Protein 7Y8J (pdb70)

Secondary structure (P-SEA, 3-state):
cccccc/cbbbbbcbbbbcccbbbbbbbbbcccccccbbbbbbbbcccbbbbbcccccccccbbbbcccccccbbbbbccccbbbbbbbcccccccbbbbbbbbbcccccccccccccbbbbbbbccc/cccccccccccccccccbbbbbbbbbcccccccccbbbbbbbcccccccccccccccccccccccccccccccbbbbbbccccccccbbbbbbbbccccccccccccccccccc

GO terms:
  GO:0044228 host cell surface (C, IDA)
  GO:0005768 endosome (C, IDA)
  GO:0039660 structural constituent of virion (F, IDA)
  GO:0019062 virion attachment to host cell (P, IDA)
  GO:0046718 symbiont entry into host cell (P, IDA)
  GO:0098670 entry receptor-mediated virion attachment to host cell (P, IDA)
  GO:0140522 fusogenic activity (F, IDA)
  GO:0046789 host cell surface receptor binding (F, IDA)
  GO:0048018 receptor ligand activity (F, IDA)
  GO:0043655 host extracellular region (C, IC)
  GO:0044173 host cell endoplasmic reticulum-Golgi intermediate compartment membrane (C, EXP)
  GO:0055036 virion membrane (C, EXP)
  GO:0020002 host cell plasma membrane (C, EXP)
  GO:0005515 protein binding (F, IPI)
  GO:0055036 virion membrane (C, TAS)
  GO:0005886 plasma membrane (C, TAS)
  GO:0042802 identical protein binding (F, IPI)
  GO:0046598 positive regulation of viral entry into host cell (P, IDA)
  GO:0016020 membrane (C, IDA)
  GO:0019031 viral envelope (C, IDA)

Structure (mmCIF, N/CA/C/O backbone):
data_7Y8J
#
_entry.id   7Y8J
#
_cell.length_a   36.965
_cell.length_b   69.810
_cell.length_c   51.058
_cell.angle_alpha   90.000
_cell.angle_beta   110.460
_cell.angle_gamma   90.000
#
_symmetry.space_group_name_H-M   'P 1 21 1'
#
loop_
_entity.id
_entity.type
_entity.pdbx_description
1 polymer 'heavy chain of 3D1'
2 polymer "Spike protein S2'"
3 polymer 'light chain of 3D1'
4 water water
#
loop_
_atom_site.group_PDB
_atom_site.id
_atom_site.type_symbol
_atom_site.label_atom_id
_atom_site.label_alt_id
_atom_site.label_comp_id
_atom_site.label_asym_id
_atom_site.label_entity_id
_atom_site.label_seq_id
_atom_site.pdbx_PDB_ins_code
_atom_site.Cartn_x
_atom_site.Cartn_y
_atom_site.Cartn_z
_atom_site.occupancy
_atom_site.B_iso_or_equiv
_atom_site.auth_seq_id
_atom_site.auth_comp_id
_atom_site.auth_asym_id
_atom_site.auth_atom_id
_atom_site.pdbx_PDB_model_num
ATOM 15 N N . VAL A 1 2 ? 22.908 1.007 3.573 1.00 13.72 2 VAL H N 1
ATOM 16 C CA . VAL A 1 2 ? 22.889 -0.046 2.484 1.00 13.04 2 VAL H CA 1
ATOM 17 C C . VAL A 1 2 ? 21.434 -0.193 2.044 1.00 12.76 2 VAL H C 1
ATOM 18 O O . VAL A 1 2 ? 20.529 -0.318 2.895 1.00 14.44 2 VAL H O 1
ATOM 32 N N . GLN A 1 3 ? 21.218 -0.226 0.731 1.00 11.86 3 GLN H N 1
ATOM 33 C CA . GLN A 1 3 ? 19.765 -0.367 0.258 1.00 12.98 3 GLN H CA 1
ATOM 34 C C . GLN A 1 3 ? 19.836 -1.193 -1.026 1.00 10.95 3 GLN H C 1
ATOM 35 O O . GLN A 1 3 ? 20.766 -1.012 -1.849 1.00 11.46 3 GLN H O 1
ATOM 51 N N . LEU A 1 4 ? 18.863 -2.093 -1.178 1.00 10.43 4 LEU H N 1
ATOM 52 C CA . LEU A 1 4 ? 18.733 -2.894 -2.380 1.00 9.80 4 LEU H CA 1
ATOM 53 C C . LEU A 1 4 ? 17.320 -2.548 -2.913 1.00 10.20 4 LEU H C 1
ATOM 54 O O . LEU A 1 4 ? 16.377 -2.906 -2.259 1.00 11.83 4 LEU H O 1
ATOM 71 N N . VAL A 1 5 ? 17.204 -1.918 -4.084 1.00 9.78 5 VAL H N 1
ATOM 72 C CA . VAL A 1 5 ? 15.809 -1.518 -4.565 1.00 9.64 5 VAL H CA 1
ATOM 73 C C . VAL A 1 5 ? 15.543 -2.285 -5.854 1.00 9.46 5 VAL H C 1
ATOM 74 O O . VAL A 1 5 ? 16.253 -2.147 -6.868 1.00 10.01 5 VAL H O 1
ATOM 88 N N . GLN A 1 6 ? 14.487 -3.082 -5.800 1.00 9.80 6 GLN H N 1
ATOM 89 C CA . GLN A 1 6 ? 14.095 -3.954 -6.894 1.00 10.12 6 GLN H CA 1
ATOM 90 C C . GLN A 1 6 ? 13.049 -3.301 -7.793 1.00 10.05 6 GLN H C 1
ATOM 91 O O . GLN A 1 6 ? 12.379 -2.338 -7.402 1.00 11.21 6 GLN H O 1
ATOM 108 N N . SER A 1 7 ? 12.918 -3.830 -9.003 1.00 9.92 7 SER H N 1
ATOM 109 C CA . SER A 1 7 ? 11.908 -3.413 -9.955 1.00 9.94 7 SER H CA 1
ATOM 110 C C . SER A 1 7 ? 10.500 -3.806 -9.498 1.00 10.48 7 SER H C 1
ATOM 111 O O . SER A 1 7 ? 10.308 -4.582 -8.550 1.00 11.21 7 SER H O 1
ATOM 121 N N . GLY A 1 8 ? 9.497 -3.276 -10.210 1.00 11.05 8 GLY H N 1
ATOM 122 C CA . GLY A 1 8 ? 8.107 -3.402 -9.806 1.00 12.09 8 GLY H CA 1
ATOM 123 C C . GLY A 1 8 ? 7.465 -4.726 -10.206 1.00 11.99 8 GLY H C 1
ATOM 124 O O . GLY A 1 8 ? 8.040 -5.559 -10.909 1.00 12.11 8 GLY H O 1
ATOM 129 N N . SER A 1 9 ? 6.218 -4.897 -9.763 1.00 12.47 9 SER H N 1
ATOM 130 C CA . SER A 1 9 ? 5.489 -6.140 -9.990 1.00 12.94 9 SER H CA 1
ATOM 131 C C . SER A 1 9 ? 5.302 -6.421 -11.477 1.00 12.78 9 SER H C 1
ATOM 132 O O . SER A 1 9 ? 5.174 -5.497 -12.302 1.00 13.95 9 SER H O 1
ATOM 142 N N . GLU A 1 10 ? 5.237 -7.714 -11.805 1.00 11.76 10 GLU H N 1
ATOM 143 C CA . GLU A 1 10 ? 5.084 -8.196 -13.169 1.00 12.68 10 GLU H CA 1
ATOM 144 C C . GLU A 1 10 ? 3.899 -9.151 -13.250 1.00 12.52 10 GLU H C 1
ATOM 145 O O . GLU A 1 10 ? 3.653 -9.941 -12.330 1.00 12.61 10 GLU H O 1
ATOM 158 N N . LEU A 1 11 ? 3.177 -9.083 -14.358 1.00 12.85 11 LEU H N 1
ATOM 159 C CA . LEU A 1 11 ? 2.049 -9.973 -14.630 1.00 13.06 11 LEU H CA 1
ATOM 160 C C . LEU A 1 11 ? 2.257 -10.534 -16.023 1.00 13.12 11 LEU H C 1
ATOM 161 O O . LEU A 1 11 ? 2.277 -9.781 -17.002 1.00 14.55 11 LEU H O 1
ATOM 178 N N . LYS A 1 12 ? 2.389 -11.847 -16.101 1.00 13.44 12 LYS H N 1
ATOM 179 C CA . LYS A 1 12 ? 2.879 -12.523 -17.285 1.00 15.74 12 LYS H CA 1
ATOM 180 C C . LYS A 1 12 ? 2.015 -13.750 -17.558 1.00 15.91 12 LYS H C 1
ATOM 181 O O . LYS A 1 12 ? 1.283 -14.233 -16.684 1.00 15.79 12 LYS H O 1
ATOM 204 N N . LYS A 1 13 ? 2.124 -14.264 -18.781 1.00 17.63 13 LYS H N 1
ATOM 205 C CA . LYS A 1 13 ? 1.440 -15.485 -19.175 1.00 18.15 13 LYS H CA 1
ATOM 206 C C . LYS A 1 13 ? 2.455 -16.607 -19.300 1.00 16.50 13 LYS H C 1
ATOM 207 O O . LYS A 1 13 ? 3.647 -16.350 -19.514 1.00 16.24 13 LYS H O 1
ATOM 230 N N . PRO A 1 14 ? 2.030 -17.868 -19.194 1.00 15.84 14 PRO H N 1
ATOM 231 C CA . PRO A 1 14 ? 2.997 -18.966 -19.320 1.00 15.33 14 PRO H CA 1
ATOM 232 C C . PRO A 1 14 ? 3.726 -18.887 -20.652 1.00 14.69 14 PRO H C 1
ATOM 233 O O . PRO A 1 14 ? 3.135 -18.563 -21.682 1.00 15.35 14 PRO H O 1
ATOM 244 N N . GLY A 1 15 ? 5.019 -19.199 -20.623 1.00 14.05 15 GLY H N 1
ATOM 245 C CA . GLY A 1 15 ? 5.861 -19.176 -21.798 1.00 14.36 15 GLY H CA 1
ATOM 246 C C . GLY A 1 15 ? 6.674 -17.903 -21.955 1.00 14.21 15 GLY H C 1
ATOM 247 O O . GLY A 1 15 ? 7.679 -17.909 -22.674 1.00 14.64 15 GLY H O 1
ATOM 252 N N . ALA A 1 16 ? 6.257 -16.819 -21.321 1.00 13.86 16 ALA H N 1
ATOM 253 C CA . ALA A 1 16 ? 6.931 -15.534 -21.426 1.00 13.31 16 ALA H CA 1
ATOM 254 C C . ALA A 1 16 ? 8.202 -15.537 -20.582 1.00 13.22 16 ALA H C 1
ATOM 255 O O . ALA A 1 16 ? 8.487 -16.474 -19.826 1.00 13.03 16 ALA H O 1
ATOM 263 N N . SER A 1 17 ? 8.996 -14.482 -20.748 1.00 13.12 17 SER H N 1
ATOM 264 C CA . SER A 1 17 ? 10.173 -14.229 -19.927 1.00 13.07 17 SER H CA 1
ATOM 265 C C . SER A 1 17 ? 9.960 -12.956 -19.120 1.00 12.78 17 SER H C 1
ATOM 266 O O . SER A 1 17 ? 9.156 -12.094 -19.491 1.00 13.84 17 SER H O 1
ATOM 276 N N . VAL A 1 18 ? 10.699 -12.843 -18.016 1.00 11.52 18 VAL H N 1
ATOM 277 C CA . VAL A 1 18 ? 10.721 -11.609 -17.240 1.00 11.68 18 VAL H CA 1
ATOM 278 C C . VAL A 1 18 ? 12.137 -11.402 -16.743 1.00 10.55 18 VAL H C 1
ATOM 279 O O . VAL A 1 18 ? 12.819 -12.363 -16.383 1.00 11.02 18 VAL H O 1
ATOM 293 N N . ARG A 1 19 ? 12.548 -10.096 -16.687 1.00 10.51 19 ARG H N 1
ATOM 294 C CA . ARG A 1 19 ? 13.931 -9.777 -16.112 1.00 10.75 19 ARG H CA 1
ATOM 295 C C . ARG A 1 19 ? 13.688 -8.757 -14.980 1.00 11.39 19 ARG H C 1
ATOM 296 O O . ARG A 1 19 ? 13.213 -7.660 -15.240 1.00 14.30 19 ARG H O 1
ATOM 321 N N . ILE A 1 20 ? 14.046 -9.153 -13.757 1.00 10.27 20 ILE H N 1
ATOM 322 C CA . ILE A 1 20 ? 13.856 -8.393 -12.534 1.00 11.58 20 ILE H CA 1
ATOM 323 C C . ILE A 1 20 ? 15.189 -7.729 -12.184 1.00 9.70 20 ILE H C 1
ATOM 324 O O . ILE A 1 20 ? 16.222 -8.358 -12.350 1.00 10.67 20 ILE H O 1
ATOM 341 N N . SER A 1 21 ? 15.154 -6.502 -11.664 1.00 9.74 21 SER H N 1
ATOM 342 C CA . SER A 1 21 ? 16.490 -5.866 -11.300 1.00 9.86 21 SER H CA 1
ATOM 343 C C . SER A 1 21 ? 16.519 -5.618 -9.799 1.00 9.51 21 SER H C 1
ATOM 344 O O . SER A 1 21 ? 15.496 -5.596 -9.130 1.00 10.55 21 SER H O 1
ATOM 354 N N . CYS A 1 22 ? 17.726 -5.443 -9.291 1.00 9.30 22 CYS H N 1
ATOM 355 C CA . CYS A 1 22 ? 18.023 -5.190 -7.879 1.00 9.64 22 CYS H CA 1
ATOM 356 C C . CYS A 1 22 ? 19.202 -4.214 -7.863 1.00 9.27 22 CYS H C 1
ATOM 357 O O . CYS A 1 22 ? 20.343 -4.625 -8.134 1.00 9.88 22 CYS H O 1
ATOM 365 N N . LYS A 1 23 ? 18.938 -2.952 -7.558 1.00 9.23 23 LYS H N 1
ATOM 366 C CA . LYS A 1 23 ? 19.967 -1.916 -7.614 1.00 9.81 23 LYS H CA 1
ATOM 367 C C . LYS A 1 23 ? 20.488 -1.669 -6.196 1.00 8.76 23 LYS H C 1
ATOM 368 O O . LYS A 1 23 ? 19.715 -1.369 -5.273 1.00 9.98 23 LYS H O 1
ATOM 391 N N . ALA A 1 24 ? 21.789 -1.813 -6.018 1.00 9.01 24 ALA H N 1
ATOM 392 C CA . ALA A 1 24 ? 22.437 -1.768 -4.722 1.00 9.98 24 ALA H CA 1
ATOM 393 C C . ALA A 1 24 ? 23.123 -0.431 -4.512 1.00 10.47 24 ALA H C 1
ATOM 394 O O . ALA A 1 24 ? 23.846 0.050 -5.400 1.00 11.68 24 ALA H O 1
ATOM 402 N N . SER A 1 25 ? 22.971 0.132 -3.316 1.00 10.49 25 SER H N 1
ATOM 403 C CA . SER A 1 25 ? 23.673 1.356 -2.982 1.00 10.96 25 SER H CA 1
ATOM 404 C C . SER A 1 25 ? 24.125 1.302 -1.533 1.00 10.63 25 SER H C 1
ATOM 405 O O . SER A 1 25 ? 23.653 0.469 -0.737 1.00 10.91 25 SER H O 1
ATOM 415 N N . GLY A 1 26 ? 25.053 2.203 -1.198 1.00 10.80 26 GLY H N 1
ATOM 416 C CA . GLY A 1 26 ? 25.529 2.347 0.152 1.00 11.14 26 GLY H CA 1
ATOM 417 C C . GLY A 1 26 ? 26.698 1.472 0.517 1.00 11.64 26 GLY H C 1
ATOM 418 O O . GLY A 1 26 ? 27.114 1.467 1.681 1.00 13.05 26 GLY H O 1
ATOM 423 N N . TYR A 1 27 ? 27.221 0.708 -0.439 1.00 11.33 27 TYR H N 1
ATOM 424 C CA . TYR A 1 27 ? 28.417 -0.101 -0.244 1.00 11.18 27 TYR H CA 1
ATOM 425 C C . TYR A 1 27 ? 28.986 -0.389 -1.628 1.00 11.47 27 TYR H C 1
ATOM 426 O O . TYR A 1 27 ? 28.344 -0.145 -2.647 1.00 11.74 27 TYR H O 1
ATOM 446 N N . SER A 1 28 ? 30.207 -0.921 -1.651 1.00 11.97 28 SER H N 1
ATOM 447 C CA . SER A 1 28 ? 30.866 -1.277 -2.913 1.00 12.89 28 SER H CA 1
ATOM 448 C C . SER A 1 28 ? 30.254 -2.546 -3.501 1.00 12.07 28 SER H C 1
ATOM 449 O O . SER A 1 28 ? 30.415 -3.644 -2.957 1.00 12.37 28 SER H O 1
ATOM 459 N N . PHE A 1 29 ? 29.555 -2.397 -4.622 1.00 11.79 29 PHE H N 1
ATOM 460 C CA . PHE A 1 29 ? 28.741 -3.490 -5.171 1.00 11.61 29 PHE H CA 1
ATOM 461 C C . PHE A 1 29 ? 29.538 -4.766 -5.402 1.00 10.99 29 PHE H C 1
ATOM 462 O O . PHE A 1 29 ? 29.067 -5.869 -5.127 1.00 11.00 29 PHE H O 1
ATOM 480 N N . THR A 1 30 ? 30.743 -4.644 -5.960 1.00 11.51 30 THR H N 1
ATOM 481 C CA . THR A 1 30 ? 31.527 -5.835 -6.308 1.00 11.92 30 THR H CA 1
ATOM 482 C C . THR A 1 30 ? 32.283 -6.420 -5.129 1.00 11.60 30 THR H C 1
ATOM 483 O O . THR A 1 30 ? 32.979 -7.422 -5.299 1.00 12.47 30 THR H O 1
ATOM 496 N N . SER A 1 31 ? 32.122 -5.865 -3.929 1.00 11.29 31 SER H N 1
ATOM 497 C CA . SER A 1 31 ? 32.797 -6.420 -2.780 1.00 11.53 31 SER H CA 1
ATOM 498 C C . SER A 1 31 ? 32.068 -7.597 -2.144 1.00 10.85 31 SER H C 1
ATOM 499 O O . SER A 1 31 ? 32.688 -8.305 -1.339 1.00 11.84 31 SER H O 1
ATOM 509 N N . LEU A 1 32 ? 30.779 -7.784 -2.440 1.00 9.40 32 LEU H N 1
ATOM 510 C CA . LEU A 1 32 ? 29.979 -8.792 -1.759 1.00 9.67 32 LEU H CA 1
ATOM 511 C C . LEU A 1 32 ? 29.091 -9.469 -2.794 1.00 9.76 32 LEU H C 1
ATOM 512 O O . LEU A 1 32 ? 28.658 -8.862 -3.773 1.00 10.35 32 LEU H O 1
ATOM 529 N N . SER A 1 33 ? 28.792 -10.745 -2.535 1.00 9.63 33 SER H N 1
ATOM 530 C CA . SER A 1 33 ? 27.920 -11.524 -3.400 1.00 9.12 33 SER H CA 1
ATOM 531 C C . SER A 1 33 ? 26.465 -11.088 -3.262 1.00 8.82 33 SER H C 1
ATOM 532 O O . SER A 1 33 ? 26.073 -10.357 -2.323 1.00 9.47 33 SER H O 1
ATOM 542 N N . MET A 1 34 ? 25.665 -11.551 -4.213 1.00 8.23 34 MET H N 1
ATOM 543 C CA . MET A 1 34 ? 24.225 -11.360 -4.187 1.00 8.67 34 MET H CA 1
ATOM 544 C C . MET A 1 34 ? 23.545 -12.720 -4.273 1.00 8.80 34 MET H C 1
ATOM 545 O O . MET A 1 34 ? 23.897 -13.539 -5.124 1.00 9.58 34 MET H O 1
ATOM 560 N N . ASN A 1 35 ? 22.568 -12.949 -3.406 1.00 8.97 35 ASN H N 1
ATOM 561 C CA . ASN A 1 35 ? 21.765 -14.159 -3.385 1.00 8.57 35 ASN H CA 1
ATOM 562 C C . ASN A 1 35 ? 20.361 -13.852 -3.874 1.00 8.60 35 ASN H C 1
ATOM 563 O O . ASN A 1 35 ? 19.918 -12.691 -3.823 1.00 8.83 35 ASN H O 1
ATOM 577 N N . TRP A 1 36 ? 19.687 -14.933 -4.328 1.00 8.51 36 TRP H N 1
ATOM 578 C CA . TRP A 1 36 ? 18.263 -14.704 -4.797 1.00 8.37 36 TRP H CA 1
ATOM 579 C C . TRP A 1 36 ? 17.435 -15.726 -3.985 1.00 8.43 36 TRP H C 1
ATOM 580 O O . TRP A 1 36 ? 17.866 -16.889 -3.770 1.00 8.77 36 TRP H O 1
ATOM 603 N N . VAL A 1 37 ? 16.224 -15.266 -3.604 1.00 8.49 37 VAL H N 1
ATOM 604 C CA . VAL A 1 37 ? 15.362 -16.134 -2.683 1.00 8.29 37 VAL H CA 1
ATOM 605 C C . VAL A 1 37 ? 13.950 -15.975 -3.240 1.00 9.16 37 VAL H C 1
ATOM 606 O O . VAL A 1 37 ? 13.577 -14.854 -3.580 1.00 10.40 37 VAL H O 1
ATOM 620 N N . ARG A 1 38 ? 13.211 -17.087 -3.319 1.00 9.66 38 ARG H N 1
ATOM 621 C CA . ARG A 1 38 ? 11.805 -16.974 -3.892 1.00 11.38 38 ARG H CA 1
ATOM 622 C C . ARG A 1 38 ? 10.824 -17.283 -2.744 1.00 10.13 38 ARG H C 1
ATOM 623 O O . ARG A 1 38 ? 11.125 -18.099 -1.876 1.00 10.22 38 ARG H O 1
ATOM 646 N N . GLN A 1 39 ? 9.630 -16.687 -2.805 1.00 9.60 39 GLN H N 1
ATOM 647 C CA . GLN A 1 39 ? 8.605 -17.067 -1.741 1.00 9.33 39 GLN H CA 1
ATOM 648 C C . GLN A 1 39 ? 7.24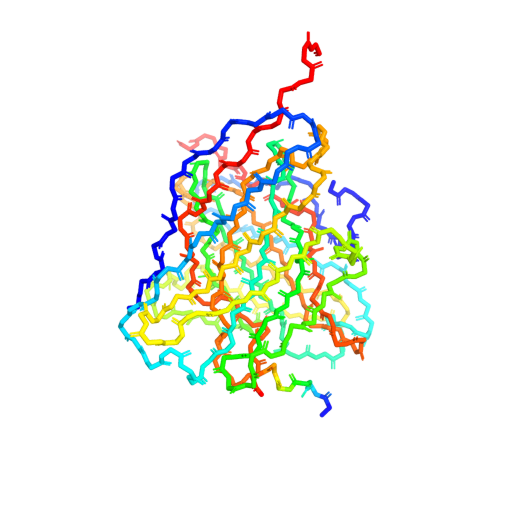1 -17.089 -2.461 1.00 10.50 39 GLN H C 1
ATOM 649 O O . GLN A 1 39 ? 6.730 -16.044 -2.863 1.00 10.60 39 GLN H O 1
ATOM 663 N N . ALA A 1 40 ? 6.718 -18.296 -2.707 1.00 11.26 40 ALA H N 1
ATOM 664 C CA . ALA A 1 40 ? 5.310 -18.350 -3.280 1.00 12.79 40 ALA H CA 1
ATOM 665 C C . ALA A 1 40 ? 4.295 -17.786 -2.264 1.00 13.57 40 ALA H C 1
ATOM 666 O O . ALA A 1 40 ? 4.519 -17.885 -1.059 1.00 13.15 40 ALA H O 1
ATOM 673 N N . PRO A 1 41 ? 3.165 -17.217 -2.760 1.00 14.89 41 PRO H N 1
ATOM 674 C CA . PRO A 1 41 ? 2.225 -16.617 -1.813 1.00 16.25 41 PRO H CA 1
ATOM 675 C C . PRO A 1 41 ? 1.738 -17.586 -0.718 1.00 17.28 41 PRO H C 1
ATOM 676 O O . PRO A 1 41 ? 1.383 -18.662 -1.017 1.00 17.72 41 PRO H O 1
ATOM 687 N N . GLY A 1 42 ? 1.840 -17.215 0.551 1.00 17.79 42 GLY H N 1
ATOM 688 C CA . GLY A 1 42 ? 1.406 -18.249 1.586 1.00 17.78 42 GLY H CA 1
ATOM 689 C C . GLY A 1 42 ? 2.434 -19.296 1.936 1.00 17.21 42 GLY H C 1
ATOM 690 O O . GLY A 1 42 ? 2.176 -20.108 2.815 1.00 17.90 42 GLY H O 1
ATOM 695 N N . GLN A 1 43 ? 3.602 -19.274 1.296 1.00 15.36 43 GLN H N 1
ATOM 696 C CA . GLN A 1 43 ? 4.567 -20.332 1.502 1.00 14.17 43 GLN H CA 1
ATOM 697 C C . GLN A 1 43 ? 5.849 -19.798 2.020 1.00 13.03 43 GLN H C 1
ATOM 698 O O . GLN A 1 43 ? 5.982 -18.631 2.375 1.00 13.20 43 GLN H O 1
ATOM 715 N N . GLY A 1 44 ? 6.904 -20.649 2.209 1.00 11.97 44 GLY H N 1
ATOM 716 C CA . GLY A 1 44 ? 8.149 -20.289 2.844 1.00 11.57 44 GLY H CA 1
ATOM 717 C C . GLY A 1 44 ? 9.217 -19.783 1.874 1.00 11.29 44 GLY H C 1
ATOM 718 O O . GLY A 1 44 ? 9.042 -19.718 0.654 1.00 12.41 44 GLY H O 1
ATOM 723 N N . LEU A 1 45 ? 10.383 -19.483 2.440 1.00 10.50 45 LEU H N 1
ATOM 724 C CA . LEU A 1 45 ? 11.522 -19.000 1.653 1.00 10.14 45 LEU H CA 1
ATOM 725 C C . LEU A 1 45 ? 12.243 -20.174 0.982 1.00 9.89 45 LEU H C 1
ATOM 726 O O . LEU A 1 45 ? 12.420 -21.238 1.582 1.00 10.90 45 LEU H O 1
ATOM 743 N N . GLU A 1 46 ? 12.705 -19.955 -0.248 1.00 9.49 46 GLU H N 1
ATOM 744 C CA . GLU A 1 46 ? 13.454 -20.937 -1.038 1.00 10.81 46 GLU H CA 1
ATOM 745 C C . GLU A 1 46 ? 14.705 -20.269 -1.608 1.00 9.74 46 GLU H C 1
ATOM 746 O O . GLU A 1 46 ? 14.609 -19.219 -2.258 1.00 10.24 46 GLU H O 1
ATOM 759 N N . TRP A 1 47 ? 15.863 -20.850 -1.322 1.00 9.27 47 TRP H N 1
ATOM 760 C CA . TRP A 1 47 ? 17.123 -20.323 -1.849 1.00 8.69 47 TRP H CA 1
ATOM 761 C C . TRP A 1 47 ? 17.297 -20.690 -3.313 1.00 8.70 47 TRP H C 1
ATOM 762 O O . TRP A 1 47 ? 17.227 -21.863 -3.667 1.00 10.04 47 TRP H O 1
ATOM 785 N N . MET A 1 48 ? 17.579 -19.693 -4.150 1.00 8.64 48 MET H N 1
ATOM 786 C CA . MET A 1 48 ? 17.726 -19.960 -5.577 1.00 9.06 48 MET H CA 1
ATOM 787 C C . MET A 1 48 ? 19.174 -20.077 -6.024 1.00 8.76 48 MET H C 1
ATOM 788 O O . MET A 1 48 ? 19.426 -20.662 -7.092 1.00 9.36 48 MET H O 1
ATOM 803 N N . GLY A 1 49 ? 20.130 -19.564 -5.248 1.00 8.75 49 GLY H N 1
ATOM 804 C CA . GLY A 1 49 ? 21.527 -19.534 -5.645 1.00 8.86 49 GLY H CA 1
ATOM 805 C C . GLY A 1 49 ? 22.118 -18.170 -5.410 1.00 8.79 49 GLY H C 1
ATOM 806 O O . GLY A 1 49 ? 21.518 -17.302 -4.754 1.00 9.22 49 GLY H O 1
ATOM 811 N N . TRP A 1 50 ? 23.354 -17.998 -5.893 1.00 9.18 50 TRP H N 1
ATOM 812 C CA . TRP A 1 50 ? 24.037 -16.728 -5.740 1.00 9.02 50 TRP H CA 1
ATOM 813 C C . TRP A 1 50 ? 24.826 -16.384 -6.995 1.00 8.74 50 TRP H C 1
ATOM 814 O O . TRP A 1 50 ? 25.045 -17.222 -7.877 1.00 9.36 50 TRP H O 1
ATOM 837 N N . ILE A 1 51 ? 25.250 -15.123 -7.076 1.00 9.01 51 ILE H N 1
ATOM 838 C CA . ILE A 1 51 ? 26.152 -14.672 -8.118 1.00 8.95 51 ILE H CA 1
ATOM 839 C C . ILE A 1 51 ? 27.308 -13.959 -7.444 1.00 8.83 51 ILE H C 1
ATOM 840 O O . ILE A 1 51 ? 27.115 -13.199 -6.482 1.00 9.40 51 ILE H O 1
ATOM 857 N N . SER A 1 52 ? 28.527 -14.206 -7.967 1.00 8.99 52 SER H N 1
ATOM 858 C CA . SER A 1 52 ? 29.690 -13.435 -7.543 1.00 9.51 52 SER H CA 1
ATOM 859 C C . SER A 1 52 ? 29.715 -12.121 -8.314 1.00 9.53 52 SER H C 1
ATOM 860 O O . SER A 1 52 ? 29.629 -12.120 -9.546 1.00 10.27 52 SER H O 1
ATOM 870 N N . THR A 1 53 ? 29.805 -11.015 -7.602 1.00 10.42 53 THR H N 1
ATOM 871 C CA . THR A 1 53 ? 29.907 -9.719 -8.254 1.00 10.64 53 THR H CA 1
ATOM 872 C C . THR A 1 53 ? 31.339 -9.395 -8.664 1.00 11.51 53 THR H C 1
ATOM 873 O O . THR A 1 53 ? 31.553 -8.357 -9.289 1.00 13.81 53 THR H O 1
ATOM 886 N N . LYS A 1 54 ? 32.313 -10.256 -8.348 1.00 11.81 54 LYS H N 1
ATOM 887 C CA . LYS A 1 54 ? 33.657 -10.145 -8.915 1.00 12.54 54 LYS H CA 1
ATOM 888 C C . LYS A 1 54 ? 33.725 -10.812 -10.282 1.00 12.46 54 LYS H C 1
ATOM 889 O O . LYS A 1 54 ? 34.221 -10.224 -11.248 1.00 14.14 54 LYS H O 1
ATOM 912 N N . SER A 1 55 ? 33.317 -12.067 -10.364 1.00 11.58 55 SER H N 1
ATOM 913 C CA . SER A 1 55 ? 33.468 -12.816 -11.601 1.00 12.06 55 SER H CA 1
ATOM 914 C C . SER A 1 55 ? 32.243 -12.721 -12.498 1.00 12.07 55 SER H C 1
ATOM 915 O O . SER A 1 55 ? 32.351 -13.008 -13.703 1.00 13.74 55 SER H O 1
ATOM 925 N N . GLY A 1 56 ? 31.075 -12.388 -11.936 1.00 10.98 56 GLY H N 1
ATOM 926 C CA . GLY A 1 56 ? 29.841 -12.509 -12.670 1.00 11.35 56 GLY H CA 1
ATOM 927 C C . GLY A 1 56 ? 29.300 -13.920 -12.756 1.00 11.63 56 GLY H C 1
ATOM 928 O O . GLY A 1 56 ? 28.257 -14.135 -13.399 1.00 13.36 56 GLY H O 1
ATOM 933 N N . ASP A 1 57 ? 29.963 -14.885 -12.150 1.00 10.75 57 ASP H N 1
ATOM 934 C CA . ASP A 1 57 ? 29.564 -16.280 -12.333 1.00 10.79 57 ASP H CA 1
ATOM 935 C C . ASP A 1 57 ? 28.424 -16.648 -11.393 1.00 10.23 57 ASP H C 1
ATOM 936 O O . ASP A 1 57 ? 28.527 -16.427 -10.170 1.00 10.59 57 ASP H O 1
ATOM 946 N N . PRO A 1 58 ? 27.331 -17.191 -11.916 1.00 10.27 58 PRO H N 1
ATOM 947 C CA . PRO A 1 58 ? 26.214 -17.620 -11.076 1.00 10.07 58 PRO H CA 1
ATOM 948 C C . PRO A 1 58 ? 26.375 -19.082 -10.686 1.00 10.33 58 PRO H C 1
ATOM 949 O O . PRO A 1 58 ? 26.911 -19.892 -11.457 1.00 12.40 58 PRO H O 1
ATOM 960 N N . THR A 1 59 ? 25.883 -19.412 -9.480 1.00 10.02 59 THR H N 1
ATOM 961 C CA . THR A 1 59 ? 25.730 -20.786 -9.013 1.00 10.28 59 THR H CA 1
ATO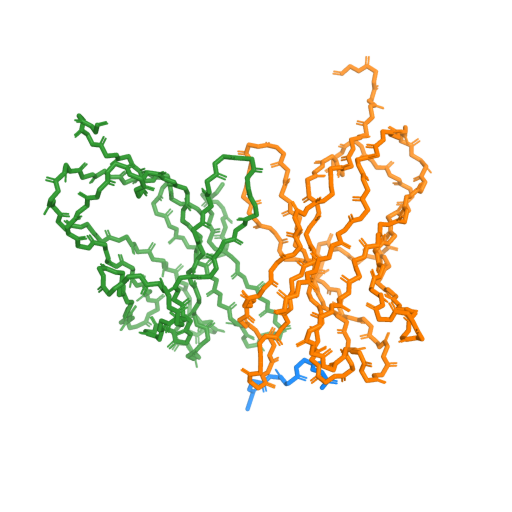M 962 C C . THR A 1 59 ? 24.290 -20.985 -8.596 1.00 10.56 59 THR H C 1
ATOM 963 O O . THR A 1 59 ? 23.791 -20.260 -7.724 1.00 10.77 59 THR H O 1
ATOM 976 N N . TYR A 1 60 ? 23.622 -21.919 -9.249 1.00 10.74 60 TYR H N 1
ATOM 977 C CA . TYR A 1 60 ? 22.192 -22.136 -9.055 1.00 10.65 60 TYR H CA 1
ATOM 978 C C . TYR A 1 60 ? 21.939 -23.269 -8.071 1.00 10.83 60 TYR H C 1
ATOM 979 O O . TYR A 1 60 ? 22.613 -24.301 -8.114 1.00 12.38 60 TYR H O 1
ATOM 999 N N . ALA A 1 61 ? 20.920 -23.094 -7.242 1.00 10.67 61 ALA H N 1
ATOM 1000 C CA . ALA A 1 61 ? 20.401 -24.219 -6.478 1.00 11.59 61 ALA H CA 1
ATOM 1001 C C . ALA A 1 61 ? 19.823 -25.238 -7.464 1.00 12.17 61 ALA H C 1
ATOM 1002 O O . ALA A 1 61 ? 19.360 -24.894 -8.552 1.00 12.30 61 ALA H O 1
ATOM 1010 N N . GLN A 1 62 ? 19.823 -26.505 -7.045 1.00 13.87 62 GLN H N 1
ATOM 1011 C CA . GLN A 1 62 ? 19.360 -27.588 -7.903 1.00 16.46 62 GLN H CA 1
ATOM 1012 C C . GLN A 1 62 ? 17.959 -27.338 -8.441 1.00 15.99 62 GLN H C 1
ATOM 1013 O O . GLN A 1 62 ? 17.689 -27.608 -9.618 1.00 17.89 62 GLN H O 1
ATOM 1030 N N . ALA A 1 63 ? 17.060 -26.793 -7.609 1.00 14.58 63 ALA H N 1
ATOM 1031 C CA . ALA A 1 63 ? 15.689 -26.576 -8.044 1.00 15.28 63 ALA H CA 1
ATOM 1032 C C . ALA A 1 63 ? 15.568 -25.454 -9.069 1.00 14.86 63 ALA H C 1
ATOM 1033 O O . ALA A 1 63 ? 14.488 -25.310 -9.663 1.00 15.83 63 ALA H O 1
ATOM 1041 N N . PHE A 1 64 ? 16.634 -24.671 -9.295 1.00 13.50 64 PHE H N 1
ATOM 1042 C CA . PHE A 1 64 ? 16.587 -23.461 -10.110 1.00 13.27 64 PHE H CA 1
ATOM 1043 C C . PHE A 1 64 ? 17.579 -23.516 -11.257 1.00 15.52 64 PHE H C 1
ATOM 1044 O O . PHE A 1 64 ? 18.084 -22.498 -11.709 1.00 15.48 64 PHE H O 1
ATOM 1062 N N . THR A 1 65 ? 17.890 -24.717 -11.718 1.00 18.70 65 THR H N 1
ATOM 1063 C CA . THR A 1 65 ? 18.804 -24.895 -12.833 1.00 22.45 65 THR H CA 1
ATOM 1064 C C . THR A 1 65 ? 18.002 -25.010 -14.122 1.00 24.34 65 THR H C 1
ATOM 1065 O O . THR A 1 65 ? 17.055 -25.797 -14.200 1.00 26.87 65 THR H O 1
ATOM 1078 N N . GLY A 1 66 ? 18.391 -24.252 -15.136 1.00 23.86 66 GLY H N 1
ATOM 1079 C CA . GLY A 1 66 ? 17.758 -24.403 -16.432 1.00 23.53 66 GLY H CA 1
ATOM 1080 C C . GLY A 1 66 ? 17.141 -23.146 -17.012 1.00 22.90 66 GLY H C 1
ATOM 1081 O O . GLY A 1 66 ? 17.582 -22.656 -18.049 1.00 25.44 66 GLY H O 1
ATOM 1086 N N . ARG A 1 67 ? 16.115 -22.622 -16.352 1.00 18.99 67 ARG H N 1
ATOM 1087 C CA . ARG A 1 67 ? 15.262 -21.525 -16.829 1.00 15.73 67 ARG H CA 1
ATOM 1088 C C . ARG A 1 67 ? 15.589 -20.194 -16.166 1.00 12.33 67 ARG H C 1
ATOM 1089 O O . ARG A 1 67 ? 15.027 -19.170 -16.550 1.00 13.22 67 ARG H O 1
ATOM 1116 N N . PHE A 1 68 ? 16.486 -20.195 -15.194 1.00 10.75 68 PHE H N 1
ATOM 1117 C CA . PHE A 1 68 ? 16.747 -19.033 -14.353 1.00 10.20 68 PHE H CA 1
ATOM 1118 C C . PHE A 1 68 ? 18.150 -18.528 -14.651 1.00 9.42 68 PHE H C 1
ATOM 1119 O O . PHE A 1 68 ? 19.077 -19.323 -14.805 1.00 11.64 68 PHE H O 1
ATOM 1137 N N . VAL A 1 69 ? 18.291 -17.211 -14.761 1.00 9.08 69 VAL H N 1
ATOM 1138 C CA . VAL A 1 69 ? 19.580 -16.636 -15.120 1.00 9.12 69 VAL H CA 1
ATOM 1139 C C . VAL A 1 69 ? 19.858 -15.473 -14.184 1.00 8.82 69 VAL H C 1
ATOM 1140 O O . VAL A 1 69 ? 19.056 -14.526 -14.099 1.00 9.71 69 VAL H O 1
ATOM 1154 N N . PHE A 1 70 ? 20.977 -15.528 -13.473 1.00 8.68 70 PHE H N 1
ATOM 1155 C CA . PHE A 1 70 ? 21.461 -14.383 -12.704 1.00 9.01 70 PHE H CA 1
ATOM 1156 C C . PHE A 1 70 ? 22.513 -13.653 -13.552 1.00 8.59 70 PHE H C 1
ATOM 1157 O O . PHE A 1 70 ? 23.399 -14.296 -14.154 1.00 9.86 70 PHE H O 1
ATOM 1175 N N . SER A 1 71 ? 22.463 -12.323 -13.575 1.00 8.86 71 SER H N 1
ATOM 1176 C CA . SER A 1 71 ? 23.443 -11.532 -14.312 1.00 9.30 71 SER H CA 1
ATOM 1177 C C . SER A 1 71 ? 23.657 -10.217 -13.582 1.00 9.25 71 SER H C 1
ATOM 1178 O O . SER A 1 71 ? 23.041 -9.954 -12.548 1.00 9.51 71 SER H O 1
ATOM 1188 N N . LEU A 1 72 ? 24.562 -9.389 -14.117 1.00 10.30 72 LEU H N 1
ATOM 1189 C CA . LEU A 1 72 ? 24.930 -8.126 -13.482 1.00 10.59 72 LEU H CA 1
ATOM 1190 C C . LEU A 1 72 ? 25.056 -7.030 -14.527 1.00 10.77 72 LEU H C 1
ATOM 1191 O O . LEU A 1 72 ? 25.362 -7.293 -15.700 1.00 11.94 72 LEU H O 1
ATOM 1208 N N . ASP A 1 73 ? 24.912 -5.781 -14.074 1.00 10.87 73 ASP H N 1
ATOM 1209 C CA . ASP A 1 73 ? 25.462 -4.617 -14.783 1.00 12.04 73 ASP H CA 1
ATOM 1210 C C . ASP A 1 73 ? 26.175 -3.817 -13.701 1.00 11.90 73 ASP H C 1
ATOM 1211 O O . ASP A 1 73 ? 25.576 -3.013 -12.973 1.00 11.48 73 ASP H O 1
ATOM 1221 N N . THR A 1 74 ? 27.466 -4.096 -13.560 1.00 12.51 74 THR H N 1
ATOM 1222 C CA A THR A 1 74 ? 28.267 -3.494 -12.503 0.30 13.05 74 THR H CA 1
ATOM 1223 C CA B THR A 1 74 ? 28.226 -3.485 -12.478 0.70 13.48 74 THR H CA 1
ATOM 1224 C C . THR A 1 74 ? 28.353 -1.976 -12.653 1.00 12.94 74 THR H C 1
ATOM 1225 O O . THR A 1 74 ? 28.482 -1.263 -11.655 1.00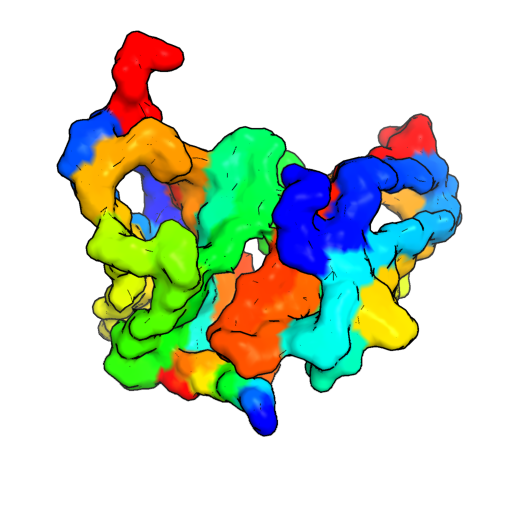 13.77 74 THR H O 1
ATOM 1246 N N . SER A 1 75 ? 28.272 -1.461 -13.887 1.00 12.83 75 SER H N 1
ATOM 1247 C CA . SER A 1 75 ? 28.377 -0.019 -14.072 1.00 13.15 75 SER H CA 1
ATOM 1248 C C . SER A 1 75 ? 27.252 0.754 -13.388 1.00 13.18 75 SER H C 1
ATOM 1249 O O . SER A 1 75 ? 27.408 1.952 -13.145 1.00 14.62 75 SER H O 1
ATOM 1259 N N . VAL A 1 76 ? 26.116 0.111 -13.122 1.00 11.97 76 VAL H N 1
ATOM 1260 C CA . VAL A 1 76 ? 25.007 0.738 -12.407 1.00 11.16 76 VAL H CA 1
ATOM 1261 C C . VAL A 1 76 ? 24.656 -0.049 -11.152 1.00 10.66 76 VAL H C 1
ATOM 1262 O O . VAL A 1 76 ? 23.529 0.049 -10.640 1.00 10.64 76 VAL H O 1
ATOM 1276 N N . ASN A 1 77 ? 25.611 -0.819 -10.636 1.00 10.38 77 ASN H N 1
ATOM 1277 C CA . ASN A 1 77 ? 25.439 -1.506 -9.353 1.00 10.14 77 ASN H CA 1
ATOM 1278 C C . ASN A 1 77 ? 24.179 -2.366 -9.300 1.00 9.75 77 ASN H C 1
ATOM 1279 O O . ASN A 1 77 ? 23.482 -2.405 -8.270 1.00 11.14 77 ASN H O 1
ATOM 1293 N N . THR A 1 78 ? 23.877 -3.083 -10.383 1.00 9.88 78 THR H N 1
ATOM 1294 C CA . THR A 1 78 ? 22.608 -3.789 -10.474 1.00 9.63 78 THR H CA 1
ATOM 1295 C C . THR A 1 78 ? 22.797 -5.277 -10.731 1.00 9.34 78 THR H C 1
ATOM 1296 O O . THR A 1 78 ? 23.609 -5.682 -11.584 1.00 10.20 78 THR H O 1
ATOM 1309 N N . ALA A 1 79 ? 22.039 -6.084 -9.981 1.00 9.04 79 ALA H N 1
ATOM 1310 C CA . ALA A 1 79 ? 21.938 -7.513 -10.193 1.00 9.28 79 ALA H CA 1
ATOM 1311 C C . ALA A 1 79 ? 20.591 -7.796 -10.842 1.00 9.35 79 ALA H C 1
ATOM 1312 O O . ALA A 1 79 ? 19.587 -7.182 -10.465 1.00 10.09 79 ALA H O 1
ATOM 1320 N N . TYR A 1 80 ? 20.545 -8.784 -11.749 1.00 9.16 80 TYR H N 1
ATOM 1321 C CA . TYR A 1 80 ? 19.321 -9.120 -12.455 1.00 8.90 80 TYR H CA 1
ATOM 1322 C C . TYR A 1 80 ? 19.012 -10.600 -12.297 1.00 8.86 80 TYR H C 1
ATOM 1323 O O . TYR A 1 80 ? 19.927 -11.434 -12.200 1.00 9.00 80 TYR H O 1
ATOM 1343 N N . LEU A 1 81 ? 17.708 -10.905 -12.315 1.00 9.04 81 LEU H N 1
ATOM 1344 C CA . LEU A 1 81 ? 17.232 -12.270 -12.386 1.00 8.90 81 LEU H CA 1
ATOM 1345 C C . LEU A 1 81 ? 16.289 -12.348 -13.567 1.00 8.77 81 LEU H C 1
ATOM 1346 O O . LEU A 1 81 ? 15.333 -11.577 -13.654 1.00 10.05 81 LEU H O 1
ATOM 1363 N N . GLN A 1 82 ? 16.540 -13.288 -14.485 1.00 8.93 8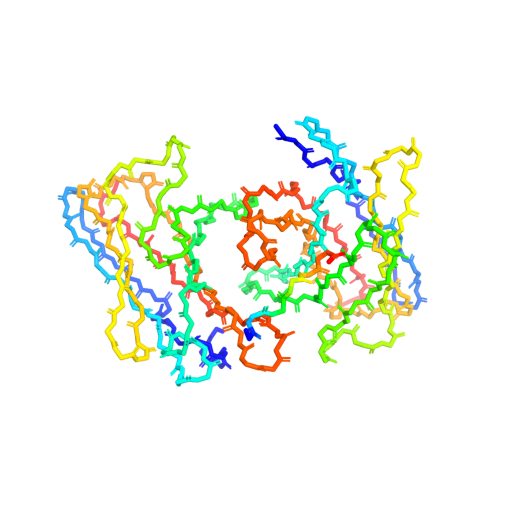2 GLN H N 1
ATOM 1364 C CA . GLN A 1 82 ? 15.620 -13.517 -15.580 1.00 8.96 82 GLN H CA 1
ATOM 1365 C C . GLN A 1 82 ? 15.043 -14.911 -15.422 1.00 9.30 82 GLN H C 1
ATOM 1366 O O . GLN A 1 82 ? 15.758 -15.873 -15.112 1.00 9.95 82 GLN H O 1
ATOM 1383 N N . ILE A 1 83 ? 13.741 -15.017 -15.639 1.00 9.70 83 ILE H N 1
ATOM 1384 C CA . ILE A 1 83 ? 13.071 -16.307 -15.653 1.00 10.04 83 ILE H CA 1
ATOM 1385 C C . ILE A 1 83 ? 12.506 -16.484 -17.039 1.00 10.24 83 ILE H C 1
ATOM 1386 O O . ILE A 1 83 ? 11.729 -15.644 -17.529 1.00 11.04 83 ILE H O 1
ATOM 1403 N N . ASN A 1 84 ? 12.924 -17.579 -17.689 1.00 10.73 84 ASN H N 1
ATOM 1404 C CA . ASN A 1 84 ? 12.468 -17.908 -19.028 1.00 11.59 84 ASN H CA 1
ATOM 1405 C C . ASN A 1 84 ? 11.426 -19.025 -18.998 1.00 11.79 84 ASN H C 1
ATOM 1406 O O . ASN A 1 84 ? 11.349 -19.810 -18.040 1.00 12.27 84 ASN H O 1
ATOM 1420 N N . SER A 1 85 ? 10.597 -19.070 -20.045 1.00 12.82 85 SER H N 1
ATOM 1421 C CA . SER A 1 85 ? 9.560 -20.099 -20.157 1.00 13.89 85 SER H CA 1
ATOM 1422 C C . SER A 1 85 ? 8.709 -20.183 -18.886 1.00 12.70 85 SER H C 1
ATOM 1423 O O . SER A 1 85 ? 8.577 -21.243 -18.268 1.00 13.50 85 SER H O 1
ATOM 1433 N N . LEU A 1 86 ? 8.186 -19.028 -18.469 1.00 12.70 86 LEU H N 1
ATOM 1434 C CA . LEU A 1 86 ? 7.423 -18.923 -17.226 1.00 12.56 86 LEU H CA 1
ATOM 1435 C C . LEU A 1 86 ? 6.338 -19.986 -17.148 1.00 13.29 86 LEU H C 1
ATOM 1436 O O . LEU A 1 86 ? 5.664 -20.293 -18.134 1.00 13.48 86 LEU H O 1
ATOM 14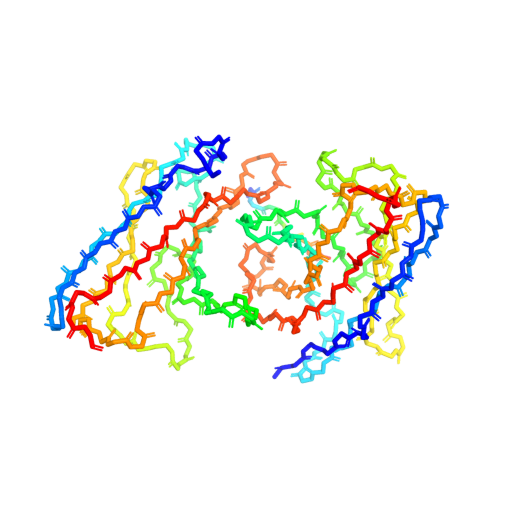53 N N . GLU A 1 87 ? 6.143 -20.509 -15.941 1.00 13.88 87 GLU H N 1
ATOM 1454 C CA . GLU A 1 87 ? 5.097 -21.477 -15.645 1.00 15.49 87 GLU H CA 1
ATOM 1455 C C . GLU A 1 87 ? 4.238 -20.921 -14.513 1.00 15.03 87 GLU H C 1
ATOM 1456 O O . GLU A 1 87 ? 4.686 -20.047 -13.756 1.00 14.64 87 GLU H O 1
ATOM 1469 N N . ALA A 1 88 ? 3.008 -21.448 -14.378 1.00 15.85 88 ALA H N 1
ATOM 1470 C CA . ALA A 1 88 ? 2.115 -21.002 -13.302 1.00 16.34 88 ALA H CA 1
ATOM 1471 C C . ALA A 1 88 ? 2.805 -21.078 -11.948 1.00 16.16 88 ALA H C 1
ATOM 1472 O O . ALA A 1 88 ? 2.648 -20.180 -11.097 1.00 16.54 88 ALA H O 1
ATOM 1480 N N . GLY A 1 89 ? 3.566 -22.146 -11.724 1.00 16.05 89 GLY H N 1
ATOM 1481 C CA . GLY A 1 89 ? 4.220 -22.323 -10.447 1.00 15.64 89 GLY H CA 1
ATOM 1482 C C . GLY A 1 89 ? 5.343 -21.368 -10.160 1.00 14.67 89 GLY H C 1
ATOM 1483 O O . GLY A 1 89 ? 5.892 -21.417 -9.060 1.00 15.97 89 GLY H O 1
ATOM 1488 N N . ASP A 1 90 ? 5.689 -20.480 -11.096 1.00 12.70 90 ASP H N 1
ATOM 1489 C CA . ASP A 1 90 ? 6.675 -19.443 -10.838 1.00 12.09 90 ASP H CA 1
ATOM 1490 C C . ASP A 1 90 ? 6.088 -18.224 -10.132 1.00 11.25 90 ASP H C 1
ATOM 1491 O O . ASP A 1 90 ? 6.841 -17.316 -9.760 1.00 11.35 90 ASP H O 1
ATOM 1501 N N . THR A 1 91 ? 4.767 -18.175 -9.909 1.00 10.72 91 THR H N 1
ATOM 1502 C CA . THR A 1 91 ? 4.173 -17.045 -9.197 1.00 10.70 91 THR H CA 1
ATOM 1503 C C . THR A 1 91 ? 4.778 -16.965 -7.802 1.00 11.01 91 THR H C 1
ATOM 1504 O O . THR A 1 91 ? 4.671 -17.917 -7.017 1.00 11.73 91 THR H O 1
ATOM 1517 N N . ALA A 1 92 ? 5.398 -15.827 -7.484 1.00 10.20 92 ALA H N 1
ATOM 1518 C CA . ALA A 1 92 ? 6.131 -15.714 -6.236 1.00 10.20 92 ALA H CA 1
ATOM 1519 C C . ALA A 1 92 ? 6.634 -14.295 -6.102 1.00 9.93 92 ALA H C 1
ATOM 1520 O O . ALA A 1 92 ? 6.788 -13.584 -7.105 1.00 10.11 92 ALA H O 1
ATOM 1528 N N . VAL A 1 93 ? 7.025 -13.939 -4.881 1.00 9.68 93 VAL H N 1
ATOM 1529 C CA . VAL A 1 93 ? 7.883 -12.788 -4.659 1.00 10.02 93 VAL H CA 1
ATOM 1530 C C . VAL A 1 93 ? 9.331 -13.252 -4.717 1.00 9.41 93 VAL H C 1
ATOM 1531 O O . VAL A 1 93 ? 9.701 -14.262 -4.112 1.00 10.20 93 VAL H O 1
ATOM 1545 N N . TYR A 1 94 ? 10.134 -12.545 -5.519 1.00 8.84 94 TYR H N 1
ATOM 1546 C CA . TYR A 1 94 ? 11.544 -12.835 -5.686 1.00 9.00 94 TYR H CA 1
ATOM 1547 C C . TYR A 1 94 ? 12.312 -11.723 -4.986 1.00 8.71 94 TYR H C 1
ATOM 1548 O O . TYR A 1 94 ? 12.097 -10.540 -5.258 1.00 9.70 94 TYR H O 1
ATOM 1568 N N . TYR A 1 95 ? 13.239 -12.111 -4.111 1.00 8.72 95 TYR H N 1
ATOM 1569 C CA . TYR A 1 95 ? 14.075 -11.192 -3.354 1.00 8.88 95 TYR H CA 1
ATOM 1570 C C . TYR A 1 95 ? 15.535 -11.328 -3.787 1.00 8.77 95 TYR H C 1
ATOM 1571 O O . TYR A 1 95 ? 16.042 -12.445 -3.894 1.00 8.98 95 TYR H O 1
ATOM 1591 N N . CYS A 1 96 ? 16.217 -10.190 -3.937 1.00 8.44 96 CYS H N 1
ATOM 1592 C CA . CYS A 1 96 ? 17.662 -10.216 -3.870 1.00 8.48 96 CYS H CA 1
ATOM 1593 C C . CYS A 1 96 ? 18.067 -10.004 -2.420 1.00 8.81 96 CYS H C 1
ATOM 1594 O O . CYS A 1 96 ? 17.377 -9.311 -1.640 1.00 9.65 96 CYS H O 1
ATOM 1602 N N . ALA A 1 97 ? 19.184 -10.600 -2.028 1.00 8.68 97 ALA H N 1
ATOM 1603 C CA . ALA A 1 97 ? 19.633 -10.501 -0.660 1.00 9.87 97 ALA H CA 1
ATOM 1604 C C . ALA A 1 97 ? 21.156 -10.498 -0.640 1.00 9.59 97 ALA H C 1
ATOM 1605 O O . ALA A 1 97 ? 21.807 -11.371 -1.238 1.00 9.99 97 ALA H O 1
ATOM 1613 N N . ARG A 1 98 ? 21.739 -9.499 0.005 1.00 9.77 98 ARG H N 1
ATOM 1614 C CA . ARG A 1 98 ? 23.183 -9.335 0.013 1.00 9.47 98 ARG H CA 1
ATOM 1615 C C . ARG A 1 98 ? 23.856 -10.411 0.843 1.00 9.31 98 ARG H C 1
ATOM 1616 O O . ARG A 1 98 ? 23.404 -10.717 1.951 1.00 9.97 98 ARG H O 1
ATOM 1643 N N . GLY A 1 99 ? 24.977 -10.952 0.324 1.00 9.21 99 GLY H N 1
ATOM 1644 C CA . GLY A 1 99 ? 25.799 -11.839 1.133 1.00 10.05 99 GLY H CA 1
ATOM 1645 C C . GLY A 1 99 ? 26.706 -11.093 2.081 1.00 9.90 99 GLY H C 1
ATOM 1646 O O . GLY A 1 99 ? 27.697 -10.478 1.650 1.00 10.58 99 GLY H O 1
ATOM 1651 N N . GLN A 1 100 ? 26.398 -11.143 3.361 1.00 10.07 100 GLN H N 1
ATOM 1652 C CA . GLN A 1 100 ? 27.196 -10.476 4.373 1.00 10.40 100 GLN H CA 1
ATOM 1653 C C . GLN A 1 100 ? 28.627 -11.009 4.324 1.00 10.46 100 GLN H C 1
ATOM 1654 O O . GLN A 1 100 ? 28.836 -12.217 4.123 1.00 10.74 100 GLN H O 1
ATOM 1671 N N . PRO A 1 101 ? 29.634 -10.170 4.554 1.00 11.47 101 PRO H N 1
ATOM 1672 C CA . PRO A 1 101 ? 30.991 -10.695 4.674 1.00 12.71 101 PRO H CA 1
ATOM 1673 C C . PRO A 1 101 ?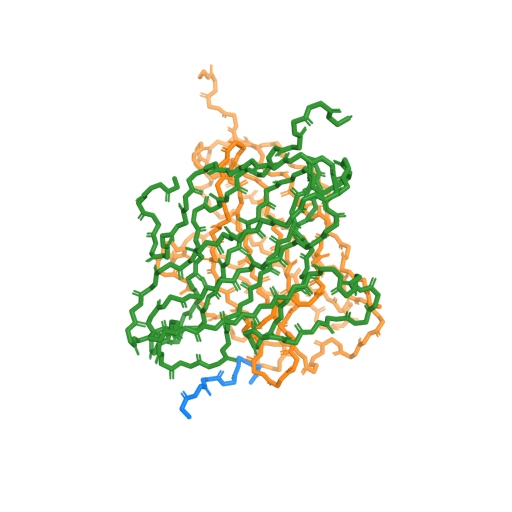 31.073 -11.612 5.878 1.00 13.29 101 PRO H C 1
ATOM 1674 O O . PRO A 1 101 ? 30.301 -11.462 6.841 1.00 13.96 101 PRO H O 1
ATOM 1685 N N . PRO A 1 102 ? 32.034 -12.556 5.893 1.00 14.67 102 PRO H N 1
ATOM 1686 C CA . PRO A 1 102 ? 33.069 -12.764 4.867 1.00 15.54 102 PRO H CA 1
ATOM 1687 C C . PRO A 1 102 ? 32.656 -13.648 3.692 1.00 15.23 102 PRO H C 1
ATOM 1688 O O . PRO A 1 102 ? 33.243 -13.520 2.613 1.00 17.77 102 PRO H O 1
ATOM 1699 N N . VAL A 1 103 ? 31.684 -14.541 3.882 1.00 12.01 103 VAL H N 1
ATOM 1700 C CA . VAL A 1 103 ? 31.499 -15.638 2.943 1.00 11.61 103 VAL H CA 1
ATOM 1701 C C . VAL A 1 103 ? 30.177 -15.576 2.202 1.00 10.78 103 VAL H C 1
ATOM 1702 O O . VAL A 1 103 ? 29.970 -16.370 1.273 1.00 11.02 103 VAL H O 1
ATOM 1716 N N . GLY A 1 104 ? 29.245 -14.716 2.612 1.00 10.22 104 GLY H N 1
ATOM 1717 C CA . GLY A 1 104 ? 28.010 -14.516 1.880 1.00 10.05 104 GLY H CA 1
ATOM 1718 C C . GLY A 1 104 ? 26.835 -15.405 2.256 1.00 10.11 104 GLY H C 1
ATOM 1719 O O . GLY A 1 104 ? 25.817 -15.361 1.562 1.00 10.51 104 GLY H O 1
ATOM 1724 N N . TRP A 1 105 ? 26.937 -16.202 3.328 1.00 10.03 105 TRP H N 1
ATOM 1725 C CA . TRP A 1 105 ? 25.903 -17.176 3.678 1.00 10.11 105 TRP H CA 1
ATOM 1726 C C . TRP A 1 105 ? 24.923 -16.649 4.712 1.00 9.51 105 TRP H C 1
ATOM 1727 O O . TRP A 1 105 ? 23.943 -17.343 5.017 1.00 10.78 105 TRP H O 1
ATOM 1750 N N . THR A 1 106 ? 25.127 -15.430 5.190 1.00 10.05 106 THR H N 1
ATOM 1751 C CA . THR A 1 106 ? 24.170 -14.676 6.001 1.00 9.98 106 THR H CA 1
ATOM 1752 C C . THR A 1 106 ? 23.658 -13.554 5.107 1.00 9.20 106 THR H C 1
ATOM 1753 O O . THR A 1 106 ? 24.457 -12.904 4.426 1.00 10.19 106 THR H O 1
ATOM 1766 N N . PHE A 1 107 ? 22.342 -13.316 5.079 1.00 9.30 107 PHE H N 1
ATOM 1767 C CA . PHE A 1 107 ? 21.762 -12.328 4.174 1.00 9.47 107 PHE H CA 1
ATOM 1768 C C . PHE A 1 107 ? 21.397 -11.106 5.015 1.00 9.53 107 PHE H C 1
ATOM 1769 O O . PHE A 1 107 ? 20.356 -11.087 5.685 1.00 10.03 107 PHE H O 1
ATOM 1787 N N . ASP A 1 108 ? 22.279 -10.100 5.015 1.00 9.78 108 ASP H N 1
ATOM 1788 C CA . ASP A 1 108 ? 22.153 -8.992 5.954 1.00 10.01 108 ASP H CA 1
ATOM 1789 C C . ASP A 1 108 ? 21.217 -7.889 5.500 1.00 9.85 108 ASP H C 1
ATOM 1790 O O . ASP A 1 108 ? 20.616 -7.220 6.350 1.00 10.82 108 ASP H O 1
ATOM 1800 N N . TYR A 1 109 ? 21.069 -7.674 4.200 1.00 9.99 109 TYR H N 1
ATOM 1801 C CA . TYR A 1 109 ? 20.188 -6.668 3.634 1.00 10.06 109 TYR H CA 1
ATOM 1802 C C . TYR A 1 109 ? 19.435 -7.301 2.485 1.00 9.62 109 TYR H C 1
ATOM 1803 O O . TYR A 1 109 ? 20.030 -8.031 1.687 1.00 10.49 109 TYR H O 1
ATOM 1823 N N . TRP A 1 110 ? 18.135 -7.033 2.420 1.00 9.57 110 TRP H N 1
ATOM 1824 C CA . TRP A 1 110 ? 17.240 -7.622 1.438 1.00 9.67 110 TRP H CA 1
ATOM 1825 C C . TRP A 1 110 ? 16.587 -6.536 0.611 1.00 9.54 110 TRP H C 1
ATOM 1826 O O . TRP A 1 110 ? 16.230 -5.472 1.127 1.00 10.26 110 TRP H O 1
ATOM 1849 N N . GLY A 1 111 ? 16.416 -6.806 -0.667 1.00 9.51 111 GLY H N 1
ATOM 1850 C CA . GLY A 1 111 ? 15.522 -6.002 -1.469 1.00 9.25 111 GLY H CA 1
ATOM 1851 C C . GLY A 1 111 ? 14.092 -6.098 -0.951 1.00 9.21 111 GLY H C 1
ATOM 1852 O O . GLY A 1 111 ? 13.751 -6.959 -0.140 1.00 10.11 111 GLY H O 1
ATOM 1857 N N . GLN A 1 112 ? 13.226 -5.204 -1.471 1.00 9.54 112 GLN H N 1
ATOM 1858 C CA . GLN A 1 112 ? 11.844 -5.167 -1.009 1.00 10.21 112 GLN H CA 1
ATOM 1859 C C . GLN A 1 112 ? 11.006 -6.269 -1.628 1.00 10.79 112 GLN H C 1
ATOM 1860 O O . GLN A 1 112 ? 9.873 -6.471 -1.180 1.00 11.88 112 GLN H O 1
ATOM 1877 N N . GLY A 1 113 ? 11.551 -7.009 -2.590 1.00 10.36 113 GLY H N 1
ATOM 1878 C CA . GLY A 1 113 ? 10.834 -8.069 -3.274 1.00 10.44 113 GLY H CA 1
ATOM 1879 C C . GLY A 1 113 ? 10.157 -7.563 -4.531 1.00 10.13 113 GLY H C 1
ATOM 1880 O O . GLY A 1 113 ? 9.742 -6.402 -4.619 1.00 11.25 113 GLY H O 1
ATOM 1885 N N . THR A 1 114 ? 10.119 -8.435 -5.538 1.00 9.68 114 THR H N 1
ATOM 1886 C CA . THR A 1 114 ? 9.367 -8.224 -6.768 1.00 10.13 114 THR H CA 1
ATOM 1887 C C . THR A 1 114 ? 8.405 -9.383 -6.950 1.00 9.56 114 THR H C 1
ATOM 1888 O O . THR A 1 114 ? 8.823 -10.540 -7.069 1.00 9.60 114 THR H O 1
ATOM 1901 N N . LEU A 1 115 ? 7.110 -9.065 -6.984 1.00 10.03 115 LEU H N 1
ATOM 1902 C CA . LEU A 1 115 ? 6.082 -10.054 -7.274 1.00 10.33 115 LEU H CA 1
ATOM 1903 C C . LEU A 1 115 ? 6.040 -10.323 -8.770 1.00 10.05 115 LEU H C 1
ATOM 1904 O O . LEU A 1 115 ? 5.846 -9.392 -9.558 1.00 11.67 115 LEU H O 1
ATOM 1921 N N . VAL A 1 116 ? 6.190 -11.596 -9.134 1.00 9.77 116 VAL H N 1
ATOM 1922 C CA . VAL A 1 116 ? 5.966 -12.051 -10.496 1.00 10.70 116 VAL H CA 1
ATOM 1923 C C . VAL A 1 116 ? 4.756 -12.947 -10.421 1.00 10.83 116 VAL H C 1
ATOM 1924 O O . VAL A 1 116 ? 4.790 -13.991 -9.757 1.00 11.31 116 VAL H O 1
ATOM 1938 N N . THR A 1 117 ? 3.698 -12.560 -11.119 1.00 11.36 117 THR H N 1
ATOM 1939 C CA . THR A 1 117 ? 2.465 -13.326 -11.163 1.00 11.97 117 THR H CA 1
ATOM 1940 C C . THR A 1 117 ? 2.280 -13.902 -12.560 1.00 12.39 117 THR H C 1
ATOM 1941 O O . THR A 1 117 ? 2.325 -13.154 -13.534 1.00 13.39 117 THR H O 1
ATOM 1954 N N . VAL A 1 118 ? 2.086 -15.213 -12.652 1.00 12.66 118 VAL H N 1
ATOM 1955 C CA . VAL A 1 118 ? 1.850 -15.882 -13.929 1.00 13.50 118 VAL H CA 1
ATOM 1956 C C . VAL A 1 118 ? 0.406 -16.333 -13.959 1.00 13.74 118 VAL H C 1
ATOM 1957 O O . VAL A 1 118 ? 0.005 -17.172 -13.144 1.00 15.21 118 VAL H O 1
ATOM 1971 N N . SER A 1 119 ? -0.348 -15.827 -14.944 1.00 14.27 119 SER H N 1
ATOM 1972 C CA . SER A 1 119 ? -1.863 -16.125 -14.918 1.00 16.26 119 SER H CA 1
ATOM 1973 C C . SER A 1 119 ? -2.031 -17.308 -15.817 1.00 16.99 119 SER H C 1
ATOM 1974 O O . SER A 1 119 ? -1.562 -17.312 -16.926 1.00 18.42 119 SER H O 1
ATOM 1983 N N . SER A 1 120 ? -2.778 -18.273 -15.350 1.00 18.90 120 SER H N 1
ATOM 1984 C CA . SER A 1 120 ? -3.032 -19.542 -16.027 1.00 22.71 120 SER H CA 1
ATOM 1985 C C . SER A 1 120 ? -4.425 -19.621 -16.638 1.00 23.90 120 SER H C 1
ATOM 1986 O O . SER A 1 120 ? -4.731 -20.598 -17.330 1.00 24.15 120 SER H O 1
ATOM 1996 N N . GLY A 1 121 ? -5.276 -18.628 -16.391 1.00 24.11 121 GLY H N 1
ATOM 1997 C CA . GLY A 1 121 ? -6.650 -18.664 -16.843 1.00 25.56 121 GLY H CA 1
ATOM 1998 C C . GLY A 1 121 ? -7.597 -19.308 -15.862 1.00 26.66 121 GLY H C 1
ATOM 1999 O O . GLY A 1 121 ? -8.814 -19.298 -16.097 1.00 28.22 121 GLY H O 1
ATOM 2004 N N . GLY A 1 122 ? -7.087 -19.878 -14.783 1.00 25.20 122 GLY H N 1
ATOM 2005 C CA . GLY A 1 122 ? -7.919 -20.632 -13.864 1.00 45.24 122 GLY H CA 1
ATOM 2006 C C . GLY A 1 122 ? -7.115 -21.285 -12.763 1.00 46.48 122 GLY H C 1
ATOM 2007 O O . GLY A 1 122 ? -7.343 -21.014 -11.585 1.00 77.62 122 GLY H O 1
ATOM 2012 N N . ASP B 2 1 ? 36.937 -24.408 4.948 1.00 33.41 950 ASP A N 1
ATOM 2013 C CA . ASP B 2 1 ? 35.990 -25.328 4.326 1.00 32.37 950 ASP A CA 1
ATOM 2014 C C . ASP B 2 1 ? 34.697 -24.651 3.848 1.00 27.32 950 ASP A C 1
ATOM 2015 O O . ASP B 2 1 ? 34.136 -25.085 2.844 1.00 27.79 950 ASP A O 1
ATOM 2023 N N . VAL B 2 2 ? 34.239 -23.587 4.521 1.00 21.91 951 VAL A N 1
ATOM 2024 C CA . VAL B 2 2 ? 33.087 -22.830 4.024 1.00 17.51 951 VAL A CA 1
ATOM 2025 C C . VAL B 2 2 ? 33.495 -22.091 2.758 1.00 15.49 951 VAL A C 1
ATOM 2026 O O . VAL B 2 2 ? 34.511 -21.390 2.739 1.00 17.42 951 VAL A O 1
ATOM 2040 N N . VAL B 2 3 ? 32.705 -22.256 1.700 1.00 14.37 952 VAL A N 1
ATOM 2041 C CA . VAL B 2 3 ? 32.959 -21.584 0.435 1.00 14.05 952 VAL A CA 1
ATOM 2042 C C . VAL B 2 3 ? 32.734 -20.090 0.592 1.00 12.74 952 VAL A C 1
ATOM 2043 O O . VAL B 2 3 ? 31.726 -19.653 1.155 1.00 12.42 952 VAL A O 1
ATOM 2057 N N . ASN B 2 4 ? 33.677 -19.295 0.075 1.00 11.98 953 ASN A N 1
ATOM 2058 C CA . ASN B 2 4 ? 33.496 -17.850 0.007 1.00 11.76 953 ASN A CA 1
ATOM 2059 C C . ASN B 2 4 ? 32.708 -17.549 -1.274 1.00 11.37 953 ASN A C 1
ATOM 2060 O O . ASN B 2 4 ? 33.231 -17.743 -2.379 1.00 11.96 953 ASN A O 1
ATOM 2074 N N . GLN B 2 5 ? 31.453 -17.098 -1.143 1.00 10.54 954 GLN A N 1
ATOM 2075 C CA . GLN B 2 5 ? 30.609 -16.908 -2.313 1.00 10.42 954 GLN A CA 1
ATOM 2076 C C . GLN B 2 5 ? 31.234 -15.973 -3.330 1.00 10.63 954 GLN A C 1
ATOM 2077 O O . GLN B 2 5 ? 31.130 -16.213 -4.534 1.00 11.52 954 GLN A O 1
ATOM 2094 N N . ASN B 2 6 ? 31.799 -14.853 -2.885 1.00 10.60 955 ASN A N 1
ATOM 2095 C CA . ASN B 2 6 ? 32.197 -13.853 -3.883 1.00 11.05 955 ASN A CA 1
ATOM 2096 C C . ASN B 2 6 ? 33.490 -14.185 -4.558 1.00 13.08 955 ASN A C 1
ATOM 2097 O O . ASN B 2 6 ? 33.735 -13.696 -5.676 1.00 13.15 955 ASN A O 1
ATOM 2111 N N . GLY B 2 7 ? 34.342 -14.971 -3.900 1.00 15.81 956 GLY A N 1
ATOM 2112 N N . GLY C 3 1 ? 5.924 -26.465 4.568 1.00 30.29 -1 GLY L N 1
ATOM 2113 C CA . GLY C 3 1 ? 6.969 -26.186 5.533 1.00 29.01 -1 GLY L CA 1
ATOM 2114 C C . GLY C 3 1 ? 7.475 -27.450 6.198 1.00 26.94 -1 GLY L C 1
ATOM 2115 O O . GLY C 3 1 ? 8.652 -27.558 6.533 1.00 26.20 -1 GLY L O 1
ATOM 2122 N N . SER C 3 2 ? 6.575 -28.417 6.393 1.00 25.24 0 SER L N 1
ATOM 2123 C CA . SER C 3 2 ? 6.945 -29.627 7.126 1.00 23.74 0 SER L CA 1
ATOM 2124 C C . SER C 3 2 ? 7.930 -30.518 6.378 1.00 20.57 0 SER L C 1
ATOM 2125 O O . SER C 3 2 ? 8.485 -31.439 6.986 1.00 22.33 0 SER L O 1
ATOM 2135 N N . GLN C 3 3 ? 8.154 -30.280 5.090 1.00 17.16 1 GLN L N 1
ATOM 2136 C CA . GLN C 3 3 ? 9.066 -31.063 4.274 1.00 15.82 1 GLN L CA 1
ATOM 2137 C C . GLN C 3 3 ? 10.390 -30.350 4.061 1.00 13.66 1 GLN L C 1
ATOM 2138 O O . GLN C 3 3 ? 11.215 -30.816 3.277 1.00 14.58 1 GLN L O 1
ATOM 2155 N N . SER C 3 4 ? 10.623 -29.235 4.743 1.00 12.23 2 SER L N 1
ATOM 2156 C CA A SER C 3 4 ? 11.836 -28.457 4.565 0.44 11.28 2 SER L CA 1
ATOM 2157 C CA B SER C 3 4 ? 11.847 -28.474 4.544 0.56 11.66 2 SER L CA 1
ATOM 2158 C C . SER C 3 4 ? 13.076 -29.192 5.106 1.00 11.19 2 SER L C 1
ATOM 2159 O O . SER C 3 4 ? 13.006 -30.030 6.009 1.00 11.60 2 SER L O 1
ATOM 2174 N N . ALA C 3 5 ? 14.239 -28.824 4.559 1.00 11.47 3 ALA L N 1
ATOM 2175 C CA . ALA C 3 5 ? 15.512 -29.401 4.983 1.00 11.24 3 ALA L CA 1
ATOM 2176 C C . ALA C 3 5 ? 15.775 -29.190 6.468 1.00 11.01 3 ALA L C 1
ATOM 2177 O O . ALA C 3 5 ? 16.240 -30.115 7.147 1.00 11.78 3 ALA L O 1
ATOM 2185 N N . LEU C 3 6 ? 15.541 -27.982 6.969 1.00 10.10 4 LEU L N 1
ATOM 2186 C CA . LEU C 3 6 ? 15.614 -27.708 8.398 1.00 9.72 4 LEU L CA 1
ATOM 2187 C C . LEU C 3 6 ? 14.192 -27.739 8.945 1.00 9.66 4 LEU L C 1
ATOM 2188 O O . LEU C 3 6 ? 13.275 -27.193 8.319 1.00 10.47 4 LEU L O 1
ATOM 2205 N N . THR C 3 7 ? 13.992 -28.392 10.094 1.00 9.07 5 THR L N 1
ATOM 2206 C CA . THR C 3 7 ? 12.647 -28.543 10.641 1.00 9.27 5 THR L CA 1
ATOM 2207 C C . THR C 3 7 ? 12.409 -27.517 11.738 1.00 9.39 5 THR L C 1
ATOM 2208 O O . THR C 3 7 ? 13.138 -27.500 12.737 1.00 10.24 5 THR L O 1
ATOM 2221 N N . GLN C 3 8 ? 11.362 -26.730 11.570 1.00 9.46 6 GLN L N 1
ATOM 2222 C CA . GLN C 3 8 ? 10.863 -25.804 12.584 1.00 9.50 6 GLN L CA 1
ATOM 2223 C C . GLN C 3 8 ? 9.434 -26.179 12.919 1.00 10.33 6 GLN L C 1
ATOM 2224 O O . GLN C 3 8 ? 8.697 -26.604 12.025 1.00 11.34 6 GLN L O 1
ATOM 2241 N N . PRO C 3 9 ? 8.962 -25.944 14.148 1.00 10.82 7 PRO L N 1
ATOM 2242 C CA . PRO C 3 9 ? 7.525 -26.119 14.409 1.00 11.83 7 PRO L CA 1
ATOM 2243 C C . PRO C 3 9 ? 6.736 -25.147 13.554 1.00 11.36 7 PRO L C 1
ATOM 2244 O O . PRO C 3 9 ? 7.132 -23.994 13.390 1.00 11.31 7 PRO L O 1
ATOM 2255 N N . PRO C 3 10 ? 5.603 -25.550 12.992 1.00 11.73 8 PRO L N 1
ATOM 2256 C CA . PRO C 3 10 ? 4.850 -24.599 12.155 1.00 12.29 8 PRO L CA 1
ATOM 2257 C C . PRO C 3 10 ? 4.333 -23.418 12.921 1.00 11.17 8 PRO L C 1
ATOM 2258 O O . PRO C 3 10 ? 4.169 -22.338 12.352 1.00 11.77 8 PRO L O 1
ATOM 2269 N N . SER C 3 11 ? 4.037 -23.601 14.206 1.00 11.27 9 SER L N 1
ATOM 2270 C CA . SER C 3 11 ? 3.493 -22.524 15.008 1.00 12.50 9 SER L CA 1
ATOM 2271 C C . SER C 3 11 ? 4.139 -22.528 16.378 1.00 12.03 9 SER L C 1
ATOM 2272 O O . SER C 3 11 ? 4.578 -23.566 16.879 1.00 13.83 9 SER L O 1
ATOM 2282 N N . ALA C 3 12 ? 4.152 -21.347 16.984 1.00 11.40 10 ALA L N 1
ATOM 2283 C CA . ALA C 3 12 ? 4.567 -21.170 18.362 1.00 12.15 10 ALA L CA 1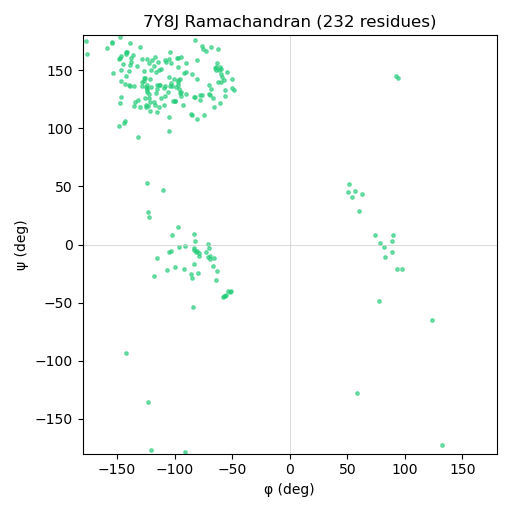
ATOM 2284 C C . ALA C 3 12 ? 3.736 -20.029 18.932 1.00 11.72 10 ALA L C 1
ATOM 2285 O O . ALA C 3 12 ? 3.207 -19.197 18.190 1.00 11.81 10 ALA L O 1
ATOM 2293 N N . SER C 3 13 ? 3.650 -19.962 20.263 1.00 12.63 11 SER L N 1
ATOM 2294 C CA . SER C 3 13 ? 2.816 -18.960 20.910 1.00 13.65 11 SER L CA 1
ATOM 2295 C C . SER C 3 13 ? 3.456 -18.543 22.226 1.00 12.56 11 SER L C 1
ATOM 2296 O O . SER C 3 13 ? 4.134 -19.344 22.866 1.00 14.06 11 SER L O 1
ATOM 2306 N N . GLY C 3 14 ? 3.212 -17.305 22.623 1.00 11.88 12 GLY L N 1
ATOM 2307 C CA . GLY C 3 14 ? 3.494 -16.862 23.975 1.00 11.37 12 GLY L CA 1
ATOM 2308 C C . GLY C 3 14 ? 2.577 -15.706 24.291 1.00 10.90 12 GLY L C 1
ATOM 2309 O O . GLY C 3 14 ? 1.849 -15.230 23.431 1.00 12.25 12 GLY L O 1
ATOM 2314 N N . SER C 3 15 ? 2.612 -15.263 25.542 1.00 10.58 13 SER L N 1
ATOM 2315 C CA . SER C 3 15 ? 1.829 -14.117 25.980 1.00 11.13 13 SER L CA 1
ATOM 2316 C C . SER C 3 15 ? 2.743 -12.910 26.157 1.00 10.25 13 SER L C 1
ATOM 2317 O O . SER C 3 15 ? 3.964 -13.062 26.317 1.00 10.39 13 SER L O 1
ATOM 2327 N N . PRO C 3 16 ? 2.198 -11.692 26.151 1.00 10.67 14 PRO L N 1
ATOM 2328 C CA . PRO C 3 16 ? 3.028 -10.516 26.386 1.00 11.07 14 PRO L CA 1
ATOM 2329 C C . PRO C 3 16 ? 3.920 -10.679 27.601 1.00 10.49 14 PRO L C 1
ATOM 2330 O O . PRO C 3 16 ? 3.476 -11.108 28.672 1.00 10.95 14 PRO L O 1
ATOM 2341 N N . GLY C 3 17 ? 5.194 -10.333 27.430 1.00 10.34 15 GLY L N 1
ATOM 2342 C CA . GLY C 3 17 ? 6.174 -10.396 28.482 1.00 10.53 15 GLY L CA 1
ATOM 2343 C C . GLY C 3 17 ? 6.797 -11.740 28.706 1.00 10.27 15 GLY L C 1
ATOM 2344 O O . GLY C 3 17 ? 7.812 -11.816 29.432 1.00 11.03 15 GLY L O 1
ATOM 2349 N N . GLN C 3 18 ? 6.270 -12.792 28.101 1.00 10.84 16 GLN L N 1
ATOM 2350 C CA . GLN C 3 18 ? 6.789 -14.136 28.281 1.00 11.80 16 GLN L CA 1
ATOM 2351 C C . GLN C 3 18 ? 8.019 -14.344 27.401 1.00 12.25 16 GLN L C 1
ATOM 2352 O O . GLN C 3 18 ? 8.224 -13.659 26.393 1.00 12.49 16 GLN L O 1
ATOM 2369 N N . SER C 3 19 ? 8.844 -15.324 27.776 1.00 12.31 17 SER L N 1
ATOM 2370 C CA . SER C 3 19 ? 9.920 -15.791 26.907 1.00 13.98 17 SER L CA 1
ATOM 2371 C C . SER C 3 19 ? 9.468 -17.032 26.161 1.00 14.47 17 SER L C 1
ATOM 2372 O O . SER C 3 19 ? 8.788 -17.900 26.725 1.00 17.04 17 SER L O 1
ATOM 2382 N N . VAL C 3 20 ? 9.839 -17.112 24.883 1.00 12.96 18 VAL L N 1
ATOM 2383 C CA A VAL C 3 20 ? 9.529 -18.258 24.043 0.52 13.34 18 VAL L CA 1
ATOM 2384 C CA B VAL C 3 20 ? 9.516 -18.246 24.016 0.48 12.88 18 VAL L CA 1
ATOM 2385 C C . VAL C 3 20 ? 10.777 -18.664 23.266 1.00 12.42 18 VAL L C 1
ATOM 2386 O O . VAL C 3 20 ? 11.580 -17.817 22.868 1.00 13.34 18 VAL L O 1
ATOM 2411 N N . THR C 3 21 ? 10.934 -19.960 23.051 1.00 12.24 19 THR L N 1
ATOM 2412 C CA . THR C 3 21 ? 12.052 -20.483 22.292 1.00 12.56 19 THR L CA 1
ATOM 2413 C C . THR C 3 21 ? 11.511 -21.341 21.161 1.00 13.15 19 THR L C 1
ATOM 2414 O O . THR C 3 21 ? 10.574 -22.114 21.377 1.00 15.30 19 THR L O 1
ATOM 2427 N N . ILE C 3 22 ? 12.076 -21.177 19.958 1.00 12.09 20 ILE L N 1
ATOM 2428 C CA . ILE C 3 22 ? 11.684 -22.003 18.836 1.00 12.84 20 ILE L CA 1
ATOM 2429 C C . ILE C 3 22 ? 12.911 -22.650 18.213 1.00 10.92 20 ILE L C 1
ATOM 2430 O O . ILE C 3 22 ? 13.998 -22.059 18.143 1.00 11.95 20 ILE L O 1
ATOM 2447 N N . SER C 3 23 ? 12.743 -23.903 17.825 1.00 10.53 21 SER L N 1
ATOM 2448 C CA . SER C 3 23 ? 13.872 -24.701 17.374 1.00 10.41 21 SER L CA 1
ATOM 2449 C C . SER C 3 23 ? 13.939 -24.873 15.850 1.00 9.63 21 SER L C 1
ATOM 2450 O O . SER C 3 23 ? 12.982 -24.659 15.106 1.00 10.21 21 SER L O 1
ATOM 2460 N N . CYS C 3 24 ? 15.117 -25.337 15.408 1.00 10.04 22 CYS L N 1
ATOM 2461 C CA . CYS C 3 24 ? 15.459 -25.469 13.993 1.00 10.07 22 CYS L CA 1
ATOM 2462 C C . CYS C 3 24 ? 16.399 -26.662 13.892 1.00 10.19 22 CYS L C 1
ATOM 2463 O O . CYS C 3 24 ? 17.576 -26.535 14.256 1.00 10.83 22 CYS L O 1
ATOM 2471 N N . THR C 3 25 ? 15.882 -27.812 13.454 1.00 9.78 23 THR L N 1
ATOM 2472 C CA . THR C 3 25 ? 16.662 -29.052 13.475 1.00 10.05 23 THR L CA 1
ATOM 2473 C C . THR C 3 25 ? 17.197 -29.366 12.086 1.00 9.33 23 THR L C 1
ATOM 2474 O O . THR C 3 25 ? 16.412 -29.485 11.138 1.00 9.64 23 THR L O 1
ATOM 2487 N N . GLY C 3 26 ? 18.514 -29.512 11.988 1.00 9.71 24 GLY L N 1
ATOM 2488 C CA . GLY C 3 26 ? 19.171 -29.922 10.751 1.00 9.71 24 GLY L CA 1
ATOM 2489 C C . GLY C 3 26 ? 19.994 -31.174 10.956 1.00 9.93 24 GLY L C 1
ATOM 2490 O O . GLY C 3 26 ? 19.547 -32.147 11.575 1.00 10.45 24 GLY L O 1
ATOM 2495 N N . THR C 3 27 ? 21.213 -31.157 10.405 1.00 9.92 25 THR L N 1
ATOM 2496 C CA . THR C 3 27 ? 22.099 -32.306 10.369 1.00 10.10 25 THR L CA 1
ATOM 2497 C C . THR C 3 27 ? 23.517 -31.849 10.676 1.00 9.86 25 THR L C 1
ATOM 2498 O O . THR C 3 27 ? 23.808 -30.646 10.762 1.00 10.21 25 THR L O 1
ATOM 2511 N N . SER C 3 28 ? 24.415 -32.825 10.803 1.00 10.27 26 SER L N 1
ATOM 2512 C CA . SER C 3 28 ? 25.800 -32.486 11.074 1.00 11.20 26 SER L CA 1
ATOM 2513 C C . SER C 3 28 ? 26.496 -31.892 9.862 1.00 11.28 26 SER L C 1
ATOM 2514 O O . SER C 3 28 ? 27.627 -31.428 10.000 1.00 12.69 26 SER L O 1
ATOM 2524 N N . SER C 3 29 ? 25.848 -31.876 8.701 1.00 10.58 27 SER L N 1
ATOM 2525 C CA . SER C 3 29 ? 26.366 -31.249 7.490 1.00 11.57 27 SER L CA 1
ATOM 2526 C C . SER C 3 29 ? 25.930 -29.806 7.366 1.00 10.73 27 SER L C 1
ATOM 2527 O O . SER C 3 29 ? 26.278 -29.174 6.362 1.00 11.54 27 SER L O 1
ATOM 2537 N N . ASP C 3 30 ? 25.138 -29.280 8.314 1.00 10.15 28 ASP L N 1
ATOM 2538 C CA . ASP C 3 30 ? 24.654 -27.915 8.214 1.00 10.24 28 ASP L CA 1
ATOM 2539 C C . ASP C 3 30 ? 24.644 -27.267 9.602 1.00 10.40 28 ASP L C 1
ATOM 2540 O O . ASP C 3 30 ? 25.714 -26.827 10.061 1.00 11.19 28 ASP L O 1
ATOM 2550 N N . VAL C 3 31 ? 23.516 -27.313 10.322 1.00 10.37 29 VAL L N 1
ATOM 2551 C CA . VAL C 3 31 ? 23.442 -26.671 11.633 1.00 10.27 29 VAL L CA 1
ATOM 2552 C C . VAL C 3 31 ? 24.513 -27.210 12.557 1.00 10.68 29 VAL L C 1
ATOM 2553 O O . VAL C 3 31 ? 25.148 -26.450 13.296 1.00 12.04 29 VAL L O 1
ATOM 2567 N N . GLY C 3 32 ? 24.700 -28.539 12.560 1.00 11.07 30 GLY L N 1
ATOM 2568 C CA . GLY C 3 32 ? 25.679 -29.148 13.428 1.00 11.63 30 GLY L CA 1
ATOM 2569 C C . GLY C 3 32 ? 27.111 -29.099 12.921 1.00 12.95 30 GLY L C 1
ATOM 2570 O O . GLY C 3 32 ? 28.027 -29.518 13.639 1.00 15.73 30 GLY L O 1
ATOM 2575 N N . GLY C 3 33 ? 27.331 -28.633 11.691 1.00 12.45 31 GLY L N 1
ATOM 2576 C CA . GLY C 3 33 ? 28.657 -28.666 11.116 1.00 13.08 31 GLY L CA 1
ATOM 2577 C C . GLY C 3 33 ? 29.354 -27.321 11.023 1.00 12.52 31 GLY L C 1
ATOM 2578 O O . GLY C 3 33 ? 30.590 -27.290 10.904 1.00 13.79 31 GLY L O 1
ATOM 2583 N N . TYR C 3 34 ? 28.598 -26.220 11.036 1.00 11.58 32 TYR L N 1
ATOM 2584 C CA . TYR C 3 34 ? 29.139 -24.904 10.743 1.00 12.03 32 TYR L CA 1
ATOM 2585 C C . TYR C 3 34 ? 28.467 -23.892 11.650 1.00 12.07 32 TYR L C 1
ATOM 2586 O O . TYR C 3 34 ? 27.401 -24.144 12.213 1.00 12.33 32 TYR L O 1
ATOM 2606 N N . ASN C 3 35 ? 29.053 -22.702 11.721 1.00 12.17 33 ASN L N 1
ATOM 2607 C CA . ASN C 3 35 ? 28.515 -21.631 12.549 1.00 12.71 33 ASN L CA 1
ATOM 2608 C C . ASN C 3 35 ? 27.953 -20.518 11.669 1.00 12.16 33 ASN L C 1
ATOM 2609 O O . ASN C 3 35 ? 28.220 -19.327 11.908 1.00 13.67 33 ASN L O 1
ATOM 2623 N N . TYR C 3 36 ? 27.169 -20.903 10.663 1.00 11.64 34 TYR L N 1
ATOM 2624 C CA . TYR C 3 36 ? 26.490 -19.983 9.758 1.00 11.00 34 TYR L CA 1
ATOM 2625 C C . TYR C 3 36 ? 24.990 -20.281 9.782 1.00 10.55 34 TYR L C 1
ATOM 2626 O O . TYR C 3 36 ? 24.345 -20.463 8.734 1.00 10.64 34 TYR L O 1
ATOM 2646 N N . VAL C 3 37 ? 24.415 -20.293 10.994 1.00 9.99 35 VAL L N 1
ATOM 2647 C CA . VAL C 3 37 ? 22.977 -20.380 11.195 1.00 9.81 35 VAL L CA 1
ATOM 2648 C C . VAL C 3 37 ? 22.433 -18.965 11.348 1.00 9.47 35 VAL L C 1
ATOM 2649 O O . VAL C 3 37 ? 22.940 -18.184 12.170 1.00 10.00 35 VAL L O 1
ATOM 2663 N N . SER C 3 38 ? 21.417 -18.634 10.560 1.00 9.10 36 SER L N 1
ATOM 2664 C CA . SER C 3 38 ? 20.779 -17.324 10.640 1.00 9.23 36 SER L CA 1
ATOM 2665 C C . SER C 3 38 ? 19.305 -17.491 10.996 1.00 9.26 36 SER L C 1
ATOM 2666 O O . SER C 3 38 ? 18.690 -18.539 10.740 1.00 10.00 36 SER L O 1
ATOM 2676 N N . TRP C 3 39 ? 18.727 -16.404 11.526 1.00 8.82 37 TRP L N 1
ATOM 2677 C CA . TRP C 3 39 ? 17.304 -16.308 11.771 1.00 9.05 37 TRP L CA 1
ATOM 2678 C C . TRP C 3 39 ? 16.818 -15.022 11.145 1.00 8.77 37 TRP L C 1
ATOM 2679 O O . TRP C 3 39 ? 17.428 -13.958 11.313 1.00 9.14 37 TRP L O 1
ATOM 2702 N N . TYR C 3 40 ? 15.671 -15.130 10.472 1.00 8.53 38 TYR L N 1
ATOM 2703 C CA . TYR C 3 40 ? 15.010 -14.018 9.791 1.00 9.39 38 TYR L CA 1
ATOM 2704 C C . TYR C 3 40 ? 13.589 -13.879 10.306 1.00 9.07 38 TYR L C 1
ATOM 2705 O O . TYR C 3 40 ? 12.903 -14.882 10.528 1.00 10.20 38 TYR L O 1
ATOM 2725 N N . GLN C 3 41 ? 13.196 -12.636 10.530 1.00 8.74 39 GLN L N 1
ATOM 2726 C CA . GLN C 3 41 ? 11.837 -12.294 10.919 1.00 9.15 39 GLN L CA 1
ATOM 2727 C C . GLN C 3 41 ? 11.116 -11.710 9.715 1.00 9.27 39 GLN L C 1
ATOM 2728 O O . GLN C 3 41 ? 11.684 -10.864 9.008 1.00 10.74 39 GLN L O 1
ATOM 2745 N N . GLN C 3 42 ? 9.861 -12.111 9.484 1.00 9.63 40 GLN L N 1
ATOM 2746 C CA . GLN C 3 42 ? 9.105 -11.578 8.359 1.00 10.08 40 GLN L CA 1
ATOM 2747 C C . GLN C 3 42 ? 7.694 -11.224 8.783 1.00 10.12 40 GLN L C 1
ATOM 2748 O O . GLN C 3 42 ? 6.913 -12.100 9.203 1.00 10.77 40 GLN L O 1
ATOM 2765 N N . HIS C 3 43 ? 7.372 -9.946 8.644 1.00 10.71 41 HIS L N 1
ATOM 2766 C CA . HIS C 3 43 ? 6.017 -9.446 8.842 1.00 11.46 41 HIS L CA 1
ATOM 2767 C C . HIS C 3 43 ? 5.259 -9.488 7.524 1.00 13.66 41 HIS L C 1
ATOM 2768 O O . HIS C 3 43 ? 5.858 -9.467 6.440 1.00 14.11 41 HIS L O 1
ATOM 2784 N N . PRO C 3 44 ? 3.922 -9.536 7.586 1.00 16.01 42 PRO L N 1
ATOM 2785 C CA . PRO C 3 44 ? 3.122 -9.660 6.357 1.00 17.96 42 PRO L CA 1
ATOM 2786 C C . PRO C 3 44 ? 3.430 -8.544 5.367 1.00 20.08 42 PRO L C 1
ATOM 2787 O O . PRO C 3 44 ? 3.506 -7.366 5.728 1.00 20.89 42 PRO L O 1
ATOM 2798 N N . GLY C 3 45 ? 3.633 -8.927 4.107 1.00 21.35 43 GLY L N 1
ATOM 2799 C CA . GLY C 3 45 ? 3.903 -7.974 3.047 1.00 22.21 43 GLY L CA 1
ATOM 2800 C C . GLY C 3 45 ? 5.283 -7.347 3.044 1.00 22.00 43 GLY L C 1
ATOM 2801 O O . GLY C 3 45 ? 5.534 -6.449 2.221 1.00 23.82 43 GLY L O 1
ATOM 2806 N N . SER C 3 46 ? 6.194 -7.861 3.936 1.00 19.75 44 SER L N 1
ATOM 2807 C CA . SER C 3 46 ? 7.552 -7.165 4.060 1.00 18.30 44 SER L CA 1
ATOM 2808 C C . SER C 3 46 ? 8.602 -8.223 3.758 1.00 15.48 44 SER L C 1
ATOM 2809 O O . SER C 3 46 ? 8.371 -9.424 3.832 1.00 14.37 44 SER L O 1
ATOM 2819 N N . ALA C 3 47 ? 9.769 -7.760 3.340 1.00 15.17 45 ALA L N 1
ATOM 2820 C CA . ALA C 3 47 ? 10.919 -8.629 3.164 1.00 13.89 45 ALA L CA 1
ATOM 2821 C C . ALA C 3 47 ? 11.332 -9.212 4.513 1.00 11.85 45 ALA L C 1
ATOM 2822 O O . ALA C 3 47 ? 11.191 -8.558 5.549 1.00 12.54 45 ALA L O 1
ATOM 2830 N N . PRO C 3 48 ? 11.906 -10.407 4.509 1.00 11.19 46 PRO L N 1
ATOM 2831 C CA . PRO C 3 48 ? 12.591 -10.897 5.707 1.00 11.16 46 PRO L CA 1
ATOM 2832 C C . PRO C 3 48 ? 13.645 -9.915 6.193 1.00 10.92 46 PRO L C 1
ATOM 2833 O O . PRO C 3 48 ? 14.294 -9.215 5.402 1.00 13.03 46 PRO L O 1
ATOM 2844 N N . LYS C 3 49 ? 13.834 -9.917 7.501 1.00 10.36 47 LYS L N 1
ATOM 2845 C CA . LYS C 3 49 ? 14.820 -9.114 8.209 1.00 10.87 47 LYS L CA 1
ATOM 2846 C C . LYS C 3 49 ? 15.742 -10.015 9.008 1.00 9.55 47 LYS L C 1
ATOM 2847 O O . LYS C 3 49 ? 15.271 -10.867 9.761 1.00 10.42 47 LYS L O 1
ATOM 2870 N N . LEU C 3 50 ? 17.053 -9.835 8.860 1.00 9.32 48 LEU L N 1
ATOM 2871 C CA . LEU C 3 50 ? 18.018 -10.585 9.665 1.00 9.14 48 LEU L CA 1
ATOM 2872 C C . LEU C 3 50 ? 17.916 -10.184 11.130 1.00 9.41 48 LEU L C 1
ATOM 2873 O O . LEU C 3 50 ? 18.050 -9.005 11.432 1.00 10.54 48 LEU L O 1
ATOM 2890 N N . ILE C 3 51 ? 17.738 -11.168 12.010 1.00 9.10 49 ILE L N 1
ATOM 2891 C CA . ILE C 3 51 ? 17.734 -10.876 13.432 1.00 10.00 49 ILE L CA 1
ATOM 2892 C C . ILE C 3 51 ? 18.857 -11.569 14.183 1.00 9.61 49 ILE L C 1
ATOM 2893 O O . ILE C 3 51 ? 19.301 -11.036 15.198 1.00 10.53 49 ILE L O 1
ATOM 2910 N N . ILE C 3 52 ? 19.352 -12.731 13.698 1.00 9.23 50 ILE L N 1
ATOM 2911 C CA . ILE C 3 52 ? 20.460 -13.424 14.349 1.00 9.41 50 ILE L CA 1
ATOM 2912 C C . ILE C 3 52 ? 21.309 -14.007 13.231 1.00 8.85 50 ILE L C 1
ATOM 2913 O O . ILE C 3 52 ? 20.766 -14.552 12.271 1.00 9.72 50 ILE L O 1
ATOM 2930 N N . TYR C 3 53 ? 22.627 -13.914 13.362 1.00 9.52 51 TYR L N 1
ATOM 2931 C CA . TYR C 3 53 ? 23.517 -14.536 12.380 1.00 9.38 51 TYR L CA 1
ATOM 2932 C C . TYR C 3 53 ? 24.668 -15.216 13.094 1.00 9.57 51 TYR L C 1
ATOM 2933 O O . TYR C 3 53 ? 24.959 -14.943 14.258 1.00 9.91 51 TYR L O 1
ATOM 2953 N N . GLU C 3 54 ? 25.313 -16.146 12.402 1.00 9.64 52 GLU L N 1
ATOM 2954 C CA . GLU C 3 54 ? 26.428 -16.889 12.988 1.00 10.33 52 GLU L CA 1
ATOM 2955 C C . GLU C 3 54 ? 26.030 -17.457 14.348 1.00 9.95 52 GLU L C 1
ATOM 2956 O O . GLU C 3 54 ? 26.766 -17.366 15.332 1.00 10.90 52 GLU L O 1
ATOM 2969 N N . VAL C 3 55 ? 24.829 -18.044 14.386 1.00 9.79 53 VAL L N 1
ATOM 2970 C CA . VAL C 3 55 ? 24.246 -18.761 15.526 1.00 10.44 53 VAL L CA 1
ATOM 2971 C C . VAL C 3 55 ? 23.709 -17.828 16.606 1.00 10.37 53 VAL L C 1
ATOM 2972 O O . VAL C 3 55 ? 22.579 -18.019 17.084 1.00 10.37 53 VAL L O 1
ATOM 2986 N N . SER C 3 56 ? 24.530 -16.835 17.019 1.00 10.69 54 SER L N 1
ATOM 2987 C CA A SER C 3 56 ? 24.205 -16.062 18.214 0.69 11.97 54 SER L CA 1
ATOM 2988 C CA B SER C 3 56 ? 24.237 -16.064 18.222 0.31 11.14 54 SER L CA 1
ATOM 2989 C C . SER C 3 56 ? 24.468 -14.569 18.082 1.00 11.96 54 SER L C 1
ATOM 2990 O O . SER C 3 56 ? 24.216 -13.840 19.049 1.00 13.12 54 SER L O 1
ATOM 3005 N N . LYS C 3 57 ? 24.969 -14.092 16.953 1.00 11.80 55 LYS L N 1
ATOM 3006 C CA . LYS C 3 57 ? 25.273 -12.668 16.808 1.00 12.01 55 LYS L CA 1
ATOM 3007 C C . LYS C 3 57 ? 24.032 -11.898 16.385 1.00 12.13 55 LYS L C 1
ATOM 3008 O O . LYS C 3 57 ? 23.208 -12.388 15.638 1.00 12.43 55 LYS L O 1
ATOM 3031 N N . ARG C 3 58 ? 23.930 -10.657 16.848 1.00 13.32 56 ARG L N 1
ATOM 3032 C CA . ARG C 3 58 ? 22.801 -9.807 16.533 1.00 14.08 56 ARG L CA 1
ATOM 3033 C C . ARG C 3 58 ? 23.242 -8.591 15.725 1.00 13.27 56 ARG L C 1
ATOM 3034 O O . ARG C 3 58 ? 24.183 -7.899 16.134 1.00 14.13 56 ARG L O 1
ATOM 3061 N N . PRO C 3 59 ? 22.587 -8.287 14.607 1.00 13.01 57 PRO L N 1
ATOM 3062 C CA . PRO C 3 59 ? 22.863 -7.040 13.888 1.00 14.69 57 PRO L CA 1
ATOM 3063 C C . PRO C 3 59 ? 22.588 -5.838 14.764 1.00 16.39 57 PRO L C 1
ATOM 3064 O O . PRO C 3 59 ? 21.721 -5.859 15.637 1.00 15.80 57 PRO L O 1
ATOM 3075 N N . SER C 3 60 ? 23.315 -4.765 14.502 1.00 19.73 58 SER L N 1
ATOM 3076 C CA . SER C 3 60 ? 23.057 -3.545 15.239 1.00 23.61 58 SER L CA 1
ATOM 3077 C C . SER C 3 60 ? 21.616 -3.120 14.990 1.00 24.08 58 SER L C 1
ATOM 3078 O O . SER C 3 60 ? 21.084 -3.276 13.890 1.00 24.89 58 SER L O 1
ATOM 3088 N N . GLY C 3 61 ? 20.955 -2.647 16.034 1.00 23.65 59 GLY L N 1
ATOM 3089 C CA . GLY C 3 61 ? 19.575 -2.233 15.930 1.00 23.30 59 GLY L CA 1
ATOM 3090 C C . GLY C 3 61 ? 18.557 -3.300 16.280 1.00 22.39 59 GLY L C 1
ATOM 3091 O O . GLY C 3 61 ? 17.417 -2.959 16.618 1.00 23.99 59 GLY L O 1
ATOM 3096 N N . VAL C 3 62 ? 18.925 -4.571 16.233 1.00 19.91 60 VAL L N 1
ATOM 3097 C CA . VAL C 3 62 ? 18.004 -5.632 16.646 1.00 17.80 60 VAL L CA 1
ATOM 3098 C C . VAL C 3 62 ? 17.986 -5.685 18.172 1.00 18.39 60 VAL L C 1
ATOM 3099 O O . VAL C 3 62 ? 19.061 -5.709 18.789 1.00 18.81 60 VAL L O 1
ATOM 3113 N N . PRO C 3 63 ? 16.807 -5.661 18.816 1.00 19.55 61 PRO L N 1
ATOM 3114 C CA . PRO C 3 63 ? 16.751 -5.661 20.281 1.00 20.03 61 PRO L CA 1
ATOM 3115 C C . PRO C 3 63 ? 17.418 -6.881 20.893 1.00 18.50 61 PRO L C 1
ATOM 3116 O O . PRO C 3 63 ? 17.335 -7.999 20.372 1.00 17.51 61 PRO L O 1
ATOM 3127 N N . ASP C 3 64 ? 18.018 -6.662 22.065 1.00 19.04 62 ASP L N 1
ATOM 3128 C CA . ASP C 3 64 ? 18.648 -7.771 22.756 1.00 19.74 62 ASP L CA 1
ATOM 3129 C C . ASP C 3 64 ? 17.653 -8.775 23.330 1.00 18.03 62 ASP L C 1
ATOM 3130 O O . ASP C 3 64 ? 18.096 -9.771 23.892 1.00 18.38 62 ASP L O 1
ATOM 3140 N N . ARG C 3 65 ? 16.345 -8.568 23.152 1.00 16.12 63 ARG L N 1
ATOM 3141 C CA . ARG C 3 65 ? 15.361 -9.590 23.506 1.00 15.27 63 ARG L CA 1
ATOM 3142 C C . ARG C 3 65 ? 15.461 -10.825 22.614 1.00 13.37 63 ARG L C 1
ATOM 3143 O O . ARG C 3 65 ? 14.937 -11.884 22.982 1.00 13.13 63 ARG L O 1
ATOM 3170 N N . PHE C 3 66 ? 16.099 -10.709 21.446 1.00 12.27 64 PHE L N 1
ATOM 3171 C CA . PHE C 3 66 ? 16.297 -11.838 20.539 1.00 11.69 64 PHE L CA 1
ATOM 3172 C C . PHE C 3 66 ? 17.681 -12.426 20.806 1.00 11.72 64 PHE L C 1
ATOM 3173 O O . PHE C 3 66 ? 18.679 -11.684 20.804 1.00 13.29 64 PHE L O 1
ATOM 3191 N N . SER C 3 67 ? 17.763 -13.749 20.975 1.00 11.15 65 SER L N 1
ATOM 3192 C CA . SER C 3 67 ? 19.056 -14.403 21.155 1.00 11.58 65 SER L CA 1
ATOM 3193 C C . SER C 3 67 ? 19.020 -15.770 20.473 1.00 10.69 65 SER L C 1
ATOM 3194 O O . SER C 3 67 ? 17.948 -16.325 20.229 1.00 11.27 65 SER L O 1
ATOM 3204 N N . GLY C 3 68 ? 20.192 -16.269 20.101 1.00 10.32 66 GLY L N 1
ATOM 3205 C CA . GLY C 3 68 ? 20.287 -17.548 19.427 1.00 10.51 66 GLY L CA 1
ATOM 3206 C C . GLY C 3 68 ? 21.362 -18.421 20.026 1.00 10.23 66 GLY L C 1
ATOM 3207 O O . GLY C 3 68 ? 22.338 -17.936 20.581 1.00 11.30 66 GLY L O 1
ATOM 3212 N N . SER C 3 69 ? 21.169 -19.740 19.884 1.00 10.47 67 SER L N 1
ATOM 3213 C CA . SER C 3 69 ? 22.142 -20.713 20.357 1.00 11.17 67 SER L CA 1
ATOM 3214 C C . SER C 3 69 ? 21.977 -21.977 19.516 1.00 10.48 67 SER L C 1
ATOM 3215 O O . SER C 3 69 ? 21.072 -22.073 18.694 1.00 10.31 67 SER L O 1
ATOM 3225 N N . LYS C 3 70 ? 22.856 -22.951 19.725 1.00 11.17 68 LYS L N 1
ATOM 3226 C CA . LYS C 3 70 ? 22.638 -24.263 19.129 1.00 11.91 68 LYS L CA 1
ATOM 3227 C C . LYS C 3 70 ? 23.223 -25.323 20.038 1.00 11.93 68 LYS L C 1
ATOM 3228 O O . LYS C 3 70 ? 24.134 -25.055 20.832 1.00 12.74 68 LYS L O 1
ATOM 3251 N N . SER C 3 71 ? 22.742 -26.555 19.849 1.00 12.14 69 SER L N 1
ATOM 3252 C CA . SER C 3 71 ? 23.232 -27.726 20.567 1.00 13.61 69 SER L CA 1
ATOM 3253 C C . SER C 3 71 ? 23.110 -28.905 19.617 1.00 13.18 69 SER L C 1
ATOM 3254 O O . SER C 3 71 ? 22.027 -29.145 19.077 1.00 12.73 69 SER L O 1
ATOM 3264 N N . GLY C 3 72 ? 24.232 -29.572 19.333 1.00 13.82 70 GLY L N 1
ATOM 3265 C CA . GLY C 3 72 ? 24.194 -30.633 18.331 1.00 13.56 70 GLY L CA 1
ATOM 3266 C C . GLY C 3 72 ? 23.709 -30.086 17.000 1.00 12.85 70 GLY L C 1
ATOM 3267 O O . GLY C 3 72 ? 24.205 -29.057 16.518 1.00 13.89 70 GLY L O 1
ATOM 3272 N N . ASN C 3 73 ? 22.690 -30.727 16.420 1.00 11.87 71 ASN L N 1
ATOM 3273 C CA . ASN C 3 73 ? 22.174 -30.329 15.121 1.00 11.93 71 ASN L CA 1
ATOM 3274 C C . ASN C 3 73 ? 20.951 -29.431 15.212 1.00 11.14 71 ASN L C 1
ATOM 3275 O O . ASN C 3 73 ? 20.279 -29.241 14.182 1.00 11.56 71 ASN L O 1
ATOM 3289 N N . THR C 3 74 ? 20.666 -28.862 16.401 1.00 11.33 72 THR L N 1
ATOM 3290 C CA . THR C 3 74 ? 19.457 -28.057 16.595 1.00 11.19 72 THR L CA 1
ATOM 3291 C C . THR C 3 74 ? 19.836 -26.659 17.039 1.00 10.74 72 THR L C 1
ATOM 3292 O O . THR C 3 74 ? 20.476 -26.488 18.085 1.00 11.78 72 THR L O 1
ATOM 3305 N N . ALA C 3 75 ? 19.405 -25.666 16.273 1.00 10.33 73 ALA L N 1
ATOM 3306 C CA . ALA C 3 75 ? 19.549 -24.271 16.648 1.00 10.16 73 ALA L CA 1
ATOM 3307 C C . ALA C 3 75 ? 18.246 -23.783 17.286 1.00 10.17 73 ALA L C 1
ATOM 3308 O O . ALA C 3 75 ? 17.163 -24.276 16.963 1.00 10.85 73 ALA L O 1
ATOM 3316 N N . SER C 3 76 ? 18.348 -22.781 18.158 1.00 9.86 74 SER L N 1
ATOM 3317 C CA . SER C 3 76 ? 17.180 -22.249 18.848 1.00 10.01 74 SER L CA 1
ATOM 3318 C C . SER C 3 76 ? 17.243 -20.729 18.911 1.00 9.75 74 SER L C 1
ATOM 3319 O O . SER C 3 76 ? 18.290 -20.157 19.257 1.00 11.05 74 SER L O 1
ATOM 3329 N N . LEU C 3 77 ? 16.100 -20.117 18.635 1.00 10.03 75 LEU L N 1
ATOM 3330 C CA . LEU C 3 77 ? 15.895 -18.696 18.780 1.00 9.65 75 LEU L CA 1
ATOM 3331 C C . LEU C 3 77 ? 15.038 -18.487 20.019 1.00 10.44 75 LEU L C 1
ATOM 3332 O O . LEU C 3 77 ? 13.993 -19.135 20.174 1.00 11.02 75 LEU L O 1
ATOM 3349 N N . THR C 3 78 ? 15.453 -17.579 20.889 1.00 10.64 76 THR L N 1
ATOM 3350 C CA . THR C 3 78 ? 14.670 -17.185 22.054 1.00 10.89 76 THR L CA 1
ATOM 3351 C C . THR C 3 78 ? 14.281 -15.724 21.916 1.00 11.24 76 THR L C 1
ATOM 3352 O O . THR C 3 78 ? 15.117 -14.869 21.588 1.00 11.63 76 THR L O 1
ATOM 3365 N N . VAL C 3 79 ? 13.003 -15.451 22.176 1.00 11.47 77 VAL L N 1
ATOM 3366 C CA . VAL C 3 79 ? 12.474 -14.108 22.231 1.00 12.84 77 VAL L CA 1
ATOM 3367 C C . VAL C 3 79 ? 12.015 -13.882 23.665 1.00 13.40 77 VAL L C 1
ATOM 3368 O O . VAL C 3 79 ? 11.074 -14.536 24.147 1.00 13.76 77 VAL L O 1
ATOM 3382 N N . SER C 3 80 ? 12.674 -12.973 24.367 1.00 14.08 78 SER L N 1
ATOM 3383 C CA . SER C 3 80 ? 12.241 -12.644 25.711 1.00 14.85 78 SER L CA 1
ATOM 3384 C C . SER C 3 80 ? 11.371 -11.384 25.694 1.00 14.29 78 SER L C 1
ATOM 3385 O O . SER C 3 80 ? 11.355 -10.615 24.724 1.00 14.59 78 SER L O 1
ATOM 3395 N N . GLY C 3 81 ? 10.595 -11.207 26.762 1.00 14.36 79 GLY L N 1
ATOM 3396 C CA . GLY C 3 81 ? 9.783 -10.012 26.863 1.00 13.94 79 GLY L CA 1
ATOM 3397 C C . GLY C 3 81 ? 8.847 -9.807 25.698 1.00 13.32 79 GLY L C 1
ATOM 3398 O O . GLY C 3 81 ? 8.817 -8.710 25.119 1.00 14.85 79 GLY L O 1
ATOM 3403 N N . LEU C 3 82 ? 8.137 -10.866 25.298 1.00 12.48 80 LEU L N 1
ATOM 3404 C CA . LEU C 3 82 ? 7.378 -10.844 24.055 1.00 12.41 80 LEU L CA 1
ATOM 3405 C C . LEU C 3 82 ? 6.488 -9.618 23.954 1.00 12.63 80 LEU L C 1
ATOM 3406 O O . LEU C 3 82 ? 5.783 -9.256 24.900 1.00 12.53 80 LEU L O 1
ATOM 3423 N N . GLN C 3 83 ? 6.526 -8.998 22.778 1.00 13.82 81 GLN L N 1
ATOM 3424 C CA . GLN C 3 83 ? 5.725 -7.833 22.464 1.00 15.43 81 GLN L CA 1
ATOM 3425 C C . GLN C 3 83 ? 4.788 -8.169 21.312 1.00 14.30 81 GLN L C 1
ATOM 3426 O O . GLN C 3 83 ? 5.094 -9.034 20.486 1.00 13.20 81 GLN L O 1
ATOM 3443 N N . ALA C 3 84 ? 3.655 -7.470 21.242 1.00 15.28 82 ALA L N 1
ATOM 3444 C CA . ALA C 3 84 ? 2.685 -7.696 20.168 1.00 16.28 82 ALA L CA 1
ATOM 3445 C C . ALA C 3 84 ? 3.340 -7.656 18.796 1.00 16.22 82 ALA L C 1
ATOM 3446 O O . ALA C 3 84 ? 3.014 -8.469 17.919 1.00 16.32 82 ALA L O 1
ATOM 3454 N N . GLU C 3 85 ? 4.281 -6.729 18.601 1.00 16.54 83 GLU L N 1
ATOM 3455 C CA . GLU C 3 85 ? 4.958 -6.562 17.317 1.00 17.75 83 GLU L CA 1
ATOM 3456 C C . GLU C 3 85 ? 5.888 -7.718 16.954 1.00 14.36 83 GLU L C 1
ATOM 3457 O O . GLU C 3 85 ? 6.366 -7.770 15.815 1.00 14.93 83 GLU L O 1
ATOM 3470 N N . ASP C 3 86 ? 6.153 -8.640 17.883 1.00 12.69 84 ASP L N 1
ATOM 3471 C CA . ASP C 3 86 ? 6.936 -9.830 17.578 1.00 12.27 84 ASP L CA 1
ATOM 3472 C C . ASP C 3 86 ? 6.128 -10.891 16.852 1.00 11.88 84 ASP L C 1
ATOM 3473 O O . ASP C 3 86 ? 6.708 -11.882 16.385 1.00 11.71 84 ASP L O 1
ATOM 3483 N N . GLU C 3 87 ? 4.811 -10.730 16.755 1.00 11.90 85 GLU L N 1
ATOM 3484 C CA . GLU C 3 87 ? 3.997 -11.679 16.013 1.00 12.69 85 GLU L CA 1
ATOM 3485 C C . GLU C 3 87 ? 4.382 -11.590 14.547 1.00 12.37 85 GLU L C 1
ATOM 3486 O O . GLU C 3 87 ? 4.266 -10.521 13.954 1.00 13.35 85 GLU L O 1
ATOM 3499 N N . ALA C 3 88 ? 4.886 -12.690 13.986 1.00 11.76 86 ALA L N 1
ATOM 3500 C CA . ALA C 3 88 ? 5.534 -12.651 12.670 1.00 10.84 86 ALA L CA 1
ATOM 3501 C C . ALA C 3 88 ? 5.902 -14.089 12.349 1.00 10.35 86 ALA L C 1
ATOM 3502 O O . ALA C 3 88 ? 5.781 -14.973 13.199 1.00 10.99 86 ALA L O 1
ATOM 3510 N N . ASP C 3 89 ? 6.417 -14.318 11.136 1.00 10.69 87 ASP L N 1
ATOM 3511 C CA . ASP C 3 89 ? 7.007 -15.598 10.772 1.00 10.98 87 ASP L CA 1
ATOM 3512 C C . ASP C 3 89 ? 8.512 -15.526 10.989 1.00 10.07 87 ASP L C 1
ATOM 3513 O O . ASP C 3 89 ? 9.129 -14.499 10.727 1.00 11.76 87 ASP L O 1
ATOM 3523 N N . TYR C 3 90 ? 9.091 -16.612 11.454 1.00 9.24 88 TYR L N 1
ATOM 3524 C CA . TYR C 3 90 ? 10.514 -16.692 11.705 1.00 9.04 88 TYR L CA 1
ATOM 3525 C C . TYR C 3 90 ? 11.059 -17.871 10.919 1.00 9.53 88 TYR L C 1
ATOM 3526 O O . TYR C 3 90 ? 10.556 -18.990 11.039 1.00 10.39 88 TYR L O 1
ATOM 3546 N N . TYR C 3 91 ? 12.153 -17.635 10.190 1.00 9.18 89 TYR L N 1
ATOM 3547 C CA . TYR C 3 91 ? 12.808 -18.657 9.379 1.00 8.82 89 TYR L CA 1
ATOM 3548 C C . TYR C 3 91 ? 14.248 -18.825 9.855 1.00 9.56 89 TYR L C 1
ATOM 3549 O O . TYR C 3 91 ? 14.943 -17.831 10.035 1.00 10.25 89 TYR L O 1
ATOM 3569 N N . CYS C 3 92 ? 14.709 -20.070 10.000 1.00 8.64 90 CYS L N 1
ATOM 3570 C CA . CYS C 3 92 ? 16.136 -20.313 10.157 1.00 8.51 90 CYS L CA 1
ATOM 3571 C C . CYS C 3 92 ? 16.756 -20.710 8.823 1.00 8.54 90 CYS L C 1
ATOM 3572 O O . CYS C 3 92 ? 16.069 -21.102 7.886 1.00 9.37 90 CYS L O 1
ATOM 3580 N N . SER C 3 93 ? 18.073 -20.563 8.757 1.00 8.76 91 SER L N 1
ATOM 3581 C CA . SER C 3 93 ? 18.821 -21.013 7.585 1.00 8.64 91 SER L CA 1
ATOM 3582 C C . SER C 3 93 ? 20.179 -21.496 8.031 1.00 8.80 91 SER L C 1
ATOM 3583 O O . SER C 3 93 ? 20.679 -21.128 9.080 1.00 9.13 91 SER L O 1
ATOM 3593 N N . SER C 3 94 ? 20.838 -22.265 7.149 1.00 8.67 92 SER L N 1
ATOM 3594 C CA . SER C 3 94 ? 22.219 -22.668 7.411 1.00 8.88 92 SER L CA 1
ATOM 3595 C C . SER C 3 94 ? 22.952 -22.925 6.097 1.00 8.56 92 SER L C 1
ATOM 3596 O O . SER C 3 94 ? 22.376 -23.432 5.127 1.00 9.51 92 SER L O 1
ATOM 3606 N N . TYR C 3 95 ? 24.253 -22.630 6.120 1.00 9.20 93 TYR L N 1
ATOM 3607 C CA . TYR C 3 95 ? 25.188 -23.191 5.142 1.00 9.04 93 TYR L CA 1
ATOM 3608 C C . TYR C 3 95 ? 25.192 -24.708 5.263 1.00 9.44 93 TYR L C 1
ATOM 3609 O O . TYR C 3 95 ? 24.943 -25.274 6.335 1.00 9.76 93 TYR L O 1
ATOM 3629 N N . THR C 3 96 ? 25.512 -25.373 4.151 1.00 9.94 94 THR L N 1
ATOM 3630 C CA . THR C 3 96 ? 25.714 -26.816 4.167 1.00 10.52 94 THR L CA 1
ATOM 3631 C C . THR C 3 96 ? 27.046 -27.177 3.527 1.00 11.31 94 THR L C 1
ATOM 3632 O O . THR C 3 96 ? 27.590 -26.446 2.692 1.00 11.97 94 THR L O 1
ATOM 3645 N N . SER C 3 97 ? 27.511 -28.383 3.862 1.00 11.26 95 SER L N 1
ATOM 3646 C CA . SER C 3 97 ? 28.771 -28.856 3.310 1.00 12.97 95 SER L CA 1
ATOM 3647 C C . SER C 3 97 ? 28.709 -29.078 1.800 1.00 12.97 95 SER L C 1
ATOM 3648 O O . SER C 3 97 ? 29.762 -29.219 1.172 1.00 15.08 95 SER L O 1
ATOM 3658 N N . SER C 3 98 ? 27.523 -29.065 1.187 1.00 12.51 96 SER L N 1
ATOM 3659 C CA . SER C 3 98 ? 27.346 -29.102 -0.258 1.00 13.73 96 SER L CA 1
ATOM 3660 C C . SER C 3 98 ? 27.473 -27.731 -0.902 1.00 12.79 96 SER L C 1
ATOM 3661 O O . SER C 3 98 ? 27.151 -27.590 -2.094 1.00 13.98 96 SER L O 1
ATOM 3671 N N . SER C 3 99 ? 27.897 -26.707 -0.151 1.00 12.18 97 SER L N 1
ATOM 3672 C CA . SER C 3 99 ? 28.006 -25.352 -0.687 1.00 12.80 97 SER L CA 1
ATOM 3673 C C . SER C 3 99 ? 26.639 -24.822 -1.123 1.00 12.07 97 SER L C 1
ATOM 3674 O O . SER C 3 99 ? 26.497 -24.196 -2.183 1.00 12.63 97 SER L O 1
ATOM 3684 N N . THR C 3 100 ? 25.629 -25.062 -0.299 1.00 11.34 98 THR L N 1
ATOM 3685 C CA . THR C 3 100 ? 24.294 -24.533 -0.509 1.00 10.53 98 THR L CA 1
ATOM 3686 C C . THR C 3 100 ? 23.817 -23.868 0.778 1.00 9.47 98 THR L C 1
ATOM 3687 O O . THR C 3 100 ? 24.455 -23.987 1.825 1.00 10.02 98 THR L O 1
ATOM 3700 N N . LEU C 3 101 ? 22.693 -23.152 0.667 1.00 9.57 99 LEU L N 1
ATOM 3701 C CA . LEU C 3 101 ? 21.935 -22.686 1.812 1.00 9.86 99 LEU L CA 1
ATOM 3702 C C . LEU C 3 101 ? 20.658 -23.501 1.881 1.00 10.22 99 LEU L C 1
ATOM 3703 O O . LEU C 3 101 ? 20.000 -23.703 0.859 1.00 12.17 99 LEU L O 1
ATOM 3720 N N . VAL C 3 102 ? 20.290 -23.935 3.097 1.00 9.48 100 VAL L N 1
ATOM 3721 C CA . VAL C 3 102 ? 18.981 -24.524 3.335 1.00 10.29 100 VAL L CA 1
ATOM 3722 C C . VAL C 3 102 ? 18.210 -23.633 4.294 1.00 9.59 100 VAL L C 1
ATOM 3723 O O . VAL C 3 102 ? 18.778 -23.016 5.193 1.00 9.37 100 VAL L O 1
ATOM 3737 N N . PHE C 3 103 ? 16.897 -23.622 4.113 1.00 9.83 101 PHE L N 1
ATOM 3738 C CA . PHE C 3 103 ? 15.966 -22.906 4.982 1.00 9.98 101 PHE L CA 1
ATOM 3739 C C . PHE C 3 103 ? 15.099 -23.884 5.782 1.00 9.68 101 PHE L C 1
ATOM 3740 O O . PHE C 3 103 ? 14.791 -24.996 5.341 1.00 10.92 101 PHE L O 1
ATOM 3758 N N . GLY C 3 104 ? 14.688 -23.445 6.965 1.00 9.71 102 GLY L N 1
ATOM 3759 C CA . GLY C 3 104 ? 13.566 -24.051 7.636 1.00 9.18 102 GLY L CA 1
ATOM 3760 C C . GLY C 3 104 ? 12.262 -23.631 6.989 1.00 9.28 102 GLY L C 1
ATOM 3761 O O . GLY C 3 104 ? 12.204 -22.681 6.220 1.00 10.31 102 GLY L O 1
ATOM 3766 N N . GLY C 3 105 ? 11.177 -24.328 7.366 1.00 10.04 103 GLY L N 1
ATOM 3767 C CA . GLY C 3 105 ? 9.877 -24.076 6.796 1.00 9.89 103 GLY L CA 1
ATOM 3768 C C . GLY C 3 105 ? 9.160 -22.900 7.390 1.00 10.02 103 GLY L C 1
ATOM 3769 O O . GLY C 3 105 ? 8.114 -22.544 6.860 1.00 11.19 103 GLY L O 1
ATOM 3774 N N . GLY C 3 106 ? 9.708 -22.289 8.421 1.00 10.08 104 GLY L N 1
ATOM 3775 C CA . GLY C 3 106 ? 9.056 -21.139 9.042 1.00 10.55 104 GLY L CA 1
ATOM 3776 C C . GLY C 3 106 ? 8.187 -21.516 10.223 1.00 10.92 104 GLY L C 1
ATOM 3777 O O . GLY C 3 106 ? 7.512 -22.552 10.226 1.00 11.93 104 GLY L O 1
ATOM 3782 N N . THR C 3 107 ? 8.185 -20.646 11.241 1.00 10.52 105 THR L N 1
ATOM 3783 C CA . THR C 3 107 ? 7.333 -20.742 12.411 1.00 10.16 105 THR L CA 1
ATOM 3784 C C . THR C 3 107 ? 6.523 -19.462 12.488 1.00 10.08 105 THR L C 1
ATOM 3785 O O . THR C 3 107 ? 7.081 -18.361 12.554 1.00 10.50 105 THR L O 1
ATOM 3798 N N . LYS C 3 108 ? 5.202 -19.604 12.556 1.00 10.27 106 LYS L N 1
ATOM 3799 C CA . LYS C 3 108 ? 4.329 -18.460 12.834 1.00 10.63 106 LYS L CA 1
ATOM 3800 C C . LYS C 3 108 ? 4.247 -18.296 14.343 1.00 10.39 106 LYS L C 1
ATOM 3801 O O . LYS C 3 108 ? 3.719 -19.179 15.036 1.00 11.02 106 LYS L O 1
ATOM 3824 N N . LEU C 3 109 ? 4.818 -17.210 14.848 1.00 11.08 107 LEU L N 1
ATOM 3825 C CA . LEU C 3 109 ? 4.759 -16.882 16.276 1.00 11.53 107 LEU L CA 1
ATOM 3826 C C . LEU C 3 109 ? 3.552 -15.972 16.521 1.00 11.92 107 LEU L C 1
ATOM 3827 O O . LEU C 3 109 ? 3.462 -14.869 15.953 1.00 13.14 107 LEU L O 1
ATOM 3844 N N . THR C 3 110 ? 2.626 -16.448 17.383 1.00 12.13 108 THR L N 1
ATOM 3845 C CA . THR C 3 110 ? 1.447 -15.704 17.823 1.00 13.36 108 THR L CA 1
ATOM 3846 C C . THR C 3 110 ? 1.664 -15.175 19.233 1.00 12.96 108 THR L C 1
ATOM 3847 O O . THR C 3 110 ? 2.221 -15.866 20.088 1.00 13.51 108 THR L O 1
ATOM 3860 N N . VAL C 3 111 ? 1.241 -13.940 19.468 1.00 12.86 109 VAL L N 1
ATOM 3861 C CA . VAL C 3 111 ? 1.269 -13.360 20.810 1.00 13.68 109 VAL L CA 1
ATOM 3862 C C . VAL C 3 111 ? -0.165 -13.360 21.333 1.00 14.59 109 VAL L C 1
ATOM 3863 O O . VAL C 3 111 ? -1.011 -12.649 20.794 1.00 16.55 109 VAL L O 1
ATOM 3877 N N . LEU C 3 112 ? -0.447 -14.216 22.326 1.00 14.63 110 LEU L N 1
ATOM 3878 C CA . LEU C 3 112 ? -1.806 -14.435 22.817 1.00 17.30 110 LEU L CA 1
ATOM 3879 C C . LEU C 3 112 ? -2.290 -13.205 23.561 1.00 19.74 110 LEU L C 1
ATOM 3880 O O . LEU C 3 112 ? -1.623 -12.712 24.457 1.00 18.37 110 LEU L O 1
ATOM 3897 N N . GLY C 3 113 ? -3.476 -12.722 23.198 1.00 25.47 111 GLY L N 1
ATOM 3898 C CA . GLY C 3 113 ? -3.986 -11.470 23.747 1.00 40.59 111 GLY L CA 1
ATOM 3899 C C . GLY C 3 113 ? -3.139 -10.241 23.478 1.00 48.82 111 GLY L C 1
ATOM 3900 O O . GLY C 3 113 ? -3.169 -9.300 24.277 1.00 61.66 111 GLY L O 1
ATOM 3905 N N . GLY C 3 114 ? -2.390 -10.212 22.371 1.00 67.81 112 GLY L N 1
ATOM 3906 C CA . GLY C 3 114 ? -1.541 -9.071 22.036 1.00 69.03 112 GLY L CA 1
ATOM 3907 C C . GLY C 3 114 ? -2.266 -7.750 21.804 1.00 48.49 112 GLY L C 1
ATOM 3908 O O . GLY C 3 114 ? -2.395 -7.281 20.666 1.00 52.99 112 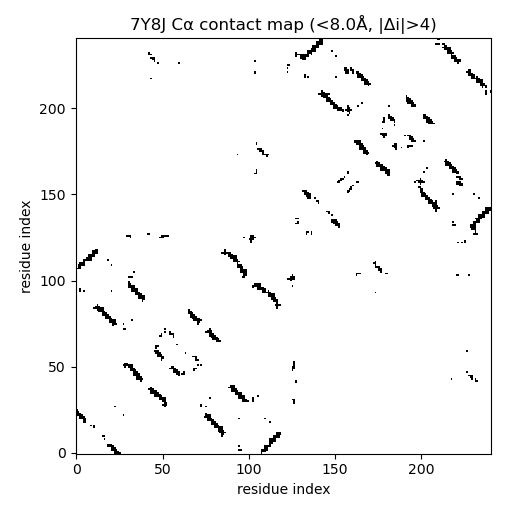GLY L O 1
#

Nearest PDB structures (foldseek):
  7y8j-assembly1_H  TM=1.008E+00  e=2.187E-24  Homo sapiens
  7yd3-assembly4_E  TM=1.004E+00  e=4.328E-23  Homo sapiens
  7yi6-assembly1_D  TM=9.887E-01  e=1.214E-22  Homo sapiens
  7yi6-assembly2_F  TM=9.869E-01  e=1.592E-22  Homo sapiens
  7st5-assembly2_h  TM=9.623E-01  e=1.966E-17  Homo sapiens

Radius of gyration: 17.61 Å; Cα contacts (8 Å, |Δi|>4): 682; chains: 3; bounding box: 44×35×50 Å

Sequence (241 aa):
VQLVQSGSELKKPGASVRISCKASGYSFTSLSMNWVRQAPGQGLEWMGWISTKSGDPTYAQAFTGRFVFSLDTTSVNTAYLQINSLEAGDTAVYYCARGQPPVGWTFDYWGQGTLVTVSSGGDVVNQNGSQSSALTQPPSASGSPGQSVVTISCTGTSSDVGGYNYVSWYQQHPGSAPKLIIYEVSSKRPSGVPDRFSGSKSGNTASLTVSGLQAEDEADYYCSSYTSSSTLVFGGGTKLTVLGG

B-factor: mean 16.62, std 8.56, range [8.23, 82.88]

InterPro domains:
  IPR002552 Spike glycoprotein S2, coronavirus [PF01601] (711-1232)
  IPR018548 Spike (S) protein S1 subunit, receptor-binding domain, betacoronavirus [PF09408] (349-526)
  IPR018548 Spike (S) protein S1 subunit, receptor-binding domain, betacoronavirus [PS51921] (334-527)
  IPR032500 Spike glycoprotein S1, N-terminal domain, betacoronavirus-like [PF16451] (33-337)
  IPR032500 Spike glycoprotein S1, N-terminal domain, betacoronavirus-like [PS51922] (9-303)
  IPR036326 Spike S1 subunit, receptor binding domain superfamily, betacoronavirus [SSF143587] (333-516)
  IPR042578 Spike glycoprotein, betacoronavirus [MF_04099] (2-1273)
  IPR043002 Spike glycoprotein, N-terminal domain superfamily [G3DSA:2.60.120.960] (28-307)
  IPR043473 Spike glycoprotein S2 superfamily, coronavirus [SSF111474] (909-1026)
  IPR043473 Spike glycoprotein S2 superfamily, coronavirus [SSF111474] (1159-1211)
  IPR043607 Coronavirus spike glycoprotein S1, C-terminal [PF19209] (536-591)
  IPR044341 Spike (S) protein S1 subunit, N-terminal domain, SARS-CoV-like [cd21624] (13-304)
  IPR044366 Spike (S) protein S1 subunit, receptor-binding domain, SARS-CoV-2 [cd21480] (319-541)
  IPR044873 Spike glycoprotein S2, coronavirus, heptad repeat 1 [PS51923] (896-1001)
  IPR044874 Spike glycoprotein S2, coronavirus, heptad repeat 2 [PS51924] (1143-1225)

Organism: Severe acute respiratory syndrome coronavirus 2 (NCBI:txid2697049)

Foldseek 3Di:
DAWAKDAAAEAAFQAKDKIKIFDDDDQLQQWKKWKWWAAVPGDIHTFWIAHSPPQDTDGDPVNPDQWDWGDDNVRSMIMIMGGRDDQVRFTWMKMFIQDPDPGPDGDYIYPTYTYGYDHPD/DDDDPD/DCPFQWAWDQEAEEAAQAKDKTKTAHACQKQVVFQFKWKWWAAPPDDTDTAAGSFFDGPPPRDPQWGWHDDHRMIMIMGGRDDQVSQTKMKMWIQGNVRDITIYPIYGYHHPPD

Solvent-accessible surface area: 10388 Å² total